Protein AF-A0A662W4Q6-F1 (afdb_monomer)

Nearest PDB structures (foldseek):
  2ziw-assembly1_A  TM=3.954E-01  e=4.787E-01  Danio rerio
  9f9l-assembly2_C  TM=3.825E-01  e=5.420E-01  Homo sapiens
  4o2r-assembly2_B  TM=3.130E-01  e=2.894E+00  Mus musculus

Foldseek 3Di:
DDPPCPALAPQDDAPDDQPDPLLVLLSLLLSSVVWRKYAFDKDWDDDPPNPDTPDIDTQGMWTDHPAAIEREDEEAEPCVQWPPPDVDIDNPSVVVNVVVVVVVLCPDPVRVVNPPNHHYAYEYEYADYDPPVVVVVVQVVQVPVCPVPVYRYYYHYSVVSLVSSLVSLVVVVVVVHDHDDPSSVVSVVCVVVVPDDDDD

Sequence (200 aa):
MKLEIKDCCQVPVEDGEPSDPMEAITALWFQLRGYITATNKWFWIWEKENKKQRGHMDIDLIALNEKETVIVNVTQNLNDKIDRPTKNFDTKKLETHFMKVKYYLSKVDQYKWLIENRKVRYLLVYGVGRDPEELRELREHLLRSLRKEKIKIELVKFKKVLEETIKIIKENHTKNRRITNRMMKLLVEIINKGVKIPTG

pLDDT: mean 77.19, std 16.91, range [24.41, 95.94]

Solvent-accessible surface area (backbone atoms only — not comparable to full-atom values): 11637 Å² total; per-residue (Å²): 134,84,84,74,74,86,57,90,47,71,60,64,74,57,65,49,75,57,90,44,73,67,49,46,50,50,45,47,42,40,32,78,70,67,24,45,41,37,21,58,45,72,45,81,41,59,46,78,92,78,73,44,82,76,50,73,49,72,39,51,30,39,38,34,53,99,61,38,24,35,45,34,45,69,37,64,44,41,58,84,49,38,43,62,95,56,101,53,77,44,50,61,66,45,53,50,50,54,51,50,52,54,50,50,34,68,70,39,78,95,38,27,73,65,54,55,100,39,50,74,42,36,37,41,36,21,53,47,70,70,58,73,65,61,48,50,55,47,53,52,44,46,68,57,70,26,68,83,74,76,54,64,70,43,84,42,52,36,66,57,49,51,54,53,37,52,50,56,49,53,67,44,52,80,67,76,57,74,82,67,55,67,68,60,51,52,54,50,50,43,59,73,69,65,62,78,75,84,85,124

Secondary structure (DSSP, 8-state):
-----S-TT-PPPPSS--SSHHHHHHHHHHHTTT-EEEEEEEEEEEETTTTEEEEEEEEEEEEE-SSEEEEEEEEEEGGGTSB-SSSS-B-HHHHHHHHHHHHHHHHSHHHHTTTTTSEEEEEEEEEE---HHHHHHHHHHHHHHTTTTT--EEEEEHHHHHHHHHHHHHHHHTTT-----HHHHHHHHHHHTT------

Radius of gyration: 18.22 Å; Cα contacts (8 Å, |Δi|>4): 279; chains: 1; bounding box: 50×41×51 Å

Mean predicted aligned error: 9.53 Å

Structure (mmCIF, N/CA/C/O backbone):
data_AF-A0A662W4Q6-F1
#
_entry.id   AF-A0A662W4Q6-F1
#
loop_
_atom_site.group_PDB
_atom_site.id
_atom_site.type_symbol
_atom_site.label_atom_id
_atom_site.label_alt_id
_atom_site.label_comp_id
_atom_site.label_asym_id
_atom_site.label_entity_id
_atom_site.label_seq_id
_atom_site.pdbx_PDB_ins_code
_atom_site.Cartn_x
_atom_site.Cartn_y
_atom_site.Cartn_z
_atom_site.occupancy
_atom_site.B_iso_or_equiv
_atom_site.auth_seq_id
_atom_site.auth_comp_id
_atom_site.auth_asym_id
_atom_site.auth_atom_id
_atom_site.pdbx_PDB_model_num
ATOM 1 N N . MET A 1 1 ? -29.853 -2.634 -1.413 1.00 29.16 1 MET A N 1
ATOM 2 C CA . MET A 1 1 ? -29.699 -3.365 -0.139 1.00 29.16 1 MET A CA 1
ATOM 3 C C . MET A 1 1 ? -28.501 -2.765 0.588 1.00 29.16 1 MET A C 1
ATOM 5 O O . MET A 1 1 ? -27.412 -2.810 0.039 1.00 29.16 1 MET A O 1
ATOM 9 N N . LYS A 1 2 ? -28.699 -2.073 1.718 1.00 24.41 2 LYS A N 1
ATOM 10 C CA . LYS A 1 2 ? -27.598 -1.524 2.530 1.00 24.41 2 LYS A CA 1
ATOM 11 C C . LYS A 1 2 ? -27.111 -2.640 3.454 1.00 24.41 2 LYS A C 1
ATOM 13 O O . LYS A 1 2 ? -27.887 -3.093 4.288 1.00 24.41 2 LYS A O 1
ATOM 18 N N . LEU A 1 3 ? -25.867 -3.086 3.299 1.00 26.86 3 LEU A N 1
ATOM 19 C CA . LEU A 1 3 ? -25.211 -3.928 4.297 1.00 26.86 3 LEU A CA 1
ATOM 20 C C . LEU A 1 3 ? -24.941 -3.065 5.535 1.00 26.86 3 LEU A C 1
ATOM 22 O O . LEU A 1 3 ? -23.987 -2.291 5.582 1.00 26.86 3 LEU A O 1
ATOM 26 N N . GLU A 1 4 ? -25.824 -3.152 6.527 1.00 28.80 4 GLU A N 1
ATOM 27 C CA . GLU A 1 4 ? -25.504 -2.700 7.877 1.00 28.80 4 GLU A CA 1
ATOM 28 C C . GLU A 1 4 ? -24.448 -3.646 8.450 1.00 28.80 4 GLU A C 1
ATOM 30 O O . GLU A 1 4 ? -24.746 -4.777 8.834 1.00 28.80 4 GLU A O 1
ATOM 35 N N . ILE A 1 5 ? -23.199 -3.181 8.505 1.00 36.72 5 ILE A N 1
ATOM 36 C CA . ILE A 1 5 ? -22.124 -3.840 9.249 1.00 36.72 5 ILE A CA 1
ATOM 37 C C . ILE A 1 5 ? -22.480 -3.725 10.741 1.00 36.72 5 ILE A C 1
ATOM 39 O O . ILE A 1 5 ? -22.108 -2.760 11.415 1.00 36.72 5 ILE A O 1
ATOM 43 N N . LYS A 1 6 ? -23.272 -4.681 11.244 1.00 34.59 6 LYS A N 1
ATOM 44 C CA . LYS A 1 6 ? -23.682 -4.750 12.657 1.00 34.59 6 LYS A CA 1
ATOM 45 C C . LYS A 1 6 ? -22.500 -5.040 13.583 1.00 34.59 6 LYS A C 1
ATOM 47 O O . LYS A 1 6 ? -22.475 -4.516 14.692 1.00 34.59 6 LYS A O 1
ATOM 52 N N . ASP A 1 7 ? -21.467 -5.706 13.069 1.00 37.34 7 ASP A N 1
ATOM 53 C CA . ASP A 1 7 ? -20.228 -5.995 13.781 1.00 37.34 7 ASP A CA 1
ATOM 54 C C . ASP A 1 7 ? -19.015 -5.546 12.963 1.00 37.34 7 ASP A C 1
ATOM 56 O O . ASP A 1 7 ? -18.530 -6.255 12.089 1.00 37.34 7 ASP A O 1
ATOM 60 N N . CYS A 1 8 ? -18.429 -4.399 13.306 1.00 38.12 8 CYS A N 1
ATOM 61 C CA . CYS A 1 8 ? -17.093 -4.005 12.829 1.00 38.12 8 CYS A CA 1
ATOM 62 C C . CYS A 1 8 ? -15.961 -4.918 13.366 1.00 38.12 8 CYS A C 1
ATOM 64 O O . CYS A 1 8 ? -14.788 -4.559 13.312 1.00 38.12 8 CYS A O 1
ATOM 66 N N . CYS A 1 9 ? -16.319 -6.064 13.952 1.00 40.94 9 CYS A N 1
ATOM 67 C CA . CYS A 1 9 ? -15.473 -6.930 14.766 1.00 40.94 9 CYS A CA 1
ATOM 68 C C . CYS A 1 9 ? -15.378 -8.366 14.225 1.00 40.94 9 CYS A C 1
ATOM 70 O O . CYS A 1 9 ? -14.682 -9.189 14.814 1.00 40.94 9 CYS A O 1
ATOM 72 N N . GLN A 1 10 ? -16.008 -8.667 13.090 1.00 38.06 10 GLN A N 1
ATOM 73 C CA . GLN A 1 10 ? -15.569 -9.761 12.225 1.00 38.06 10 GLN A CA 1
ATOM 74 C C . GLN A 1 10 ? -14.686 -9.155 11.141 1.00 38.06 10 GLN A C 1
ATOM 76 O O . GLN A 1 10 ? -15.073 -9.017 9.986 1.00 38.06 10 GLN A O 1
ATOM 81 N N . VAL A 1 11 ? -13.503 -8.707 11.561 1.00 41.88 11 VAL A N 1
ATOM 82 C CA . VAL A 1 11 ? -12.433 -8.409 10.616 1.00 41.88 11 VAL A CA 1
ATOM 83 C C . VAL A 1 11 ? -12.178 -9.705 9.835 1.00 41.88 11 VAL A C 1
ATOM 85 O O . VAL A 1 11 ? -11.892 -10.719 10.478 1.00 41.88 11 VAL A O 1
ATOM 88 N N . PRO A 1 12 ? -12.354 -9.722 8.503 1.00 45.50 12 PRO A N 1
ATOM 89 C CA . PRO A 1 12 ? -12.124 -10.923 7.714 1.00 45.50 12 PRO A CA 1
ATOM 90 C C . PRO A 1 12 ? -10.686 -11.402 7.926 1.00 45.50 12 PRO A C 1
ATOM 92 O O . PRO A 1 12 ? -9.759 -10.596 7.996 1.00 45.50 12 PRO A O 1
ATOM 95 N N . VAL A 1 13 ? -10.535 -12.715 8.095 1.00 47.28 13 VAL A N 1
ATOM 96 C CA . VAL A 1 13 ? -9.252 -13.374 8.360 1.00 47.28 13 VAL A CA 1
ATOM 97 C C . VAL A 1 13 ? -8.295 -13.087 7.202 1.00 47.28 13 VAL A C 1
ATOM 99 O O . VAL A 1 13 ? -8.684 -13.204 6.041 1.00 47.28 13 VAL A O 1
ATOM 102 N N . GLU A 1 14 ? -7.062 -12.695 7.522 1.00 50.56 14 GLU A N 1
ATOM 103 C CA . GLU A 1 14 ? -5.991 -12.567 6.534 1.00 50.56 14 GLU A CA 1
ATOM 104 C C . GLU A 1 14 ? -5.631 -13.954 5.999 1.00 50.56 14 GLU A C 1
ATOM 106 O O . GLU A 1 14 ? -5.378 -14.886 6.761 1.00 50.56 14 GLU A O 1
ATOM 111 N N . ASP A 1 15 ? -5.613 -14.099 4.678 1.00 45.81 15 ASP A N 1
ATOM 112 C CA . ASP A 1 15 ? -5.118 -15.307 4.023 1.00 45.81 15 ASP A CA 1
ATOM 113 C C . ASP A 1 15 ? -3.578 -15.244 3.927 1.00 45.81 15 ASP A C 1
ATOM 115 O O . ASP A 1 15 ? -3.021 -15.011 2.852 1.00 45.81 15 ASP A O 1
ATOM 119 N N . GLY A 1 16 ? -2.910 -15.371 5.081 1.00 49.72 16 GLY A N 1
ATOM 120 C CA . GLY A 1 16 ? -1.452 -15.300 5.265 1.00 49.72 16 GLY A CA 1
ATOM 121 C C . GLY A 1 16 ? -1.056 -14.592 6.570 1.00 49.72 16 GLY A C 1
ATOM 122 O O . GLY A 1 16 ? -1.784 -13.724 7.043 1.00 49.72 16 GLY A O 1
ATOM 123 N N . GLU A 1 17 ? 0.085 -14.952 7.169 1.00 55.59 17 GLU A N 1
ATOM 124 C CA . GLU A 1 17 ? 0.675 -14.141 8.246 1.00 55.59 17 GLU A CA 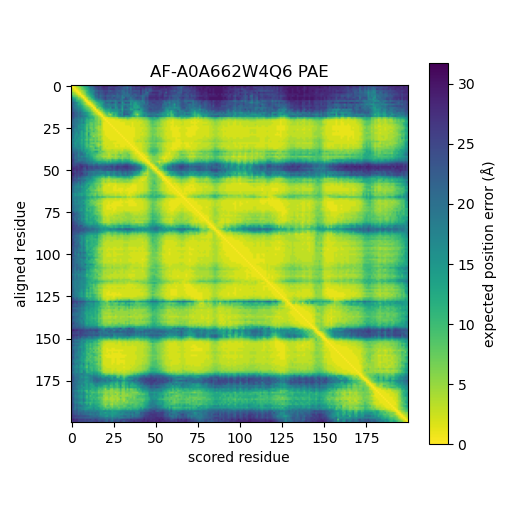1
ATOM 125 C C . GLU A 1 17 ? 1.475 -12.982 7.620 1.00 55.59 17 GLU A C 1
ATOM 127 O O . GLU A 1 17 ? 2.348 -13.234 6.776 1.00 55.59 17 GLU A O 1
ATOM 132 N N . PRO A 1 18 ? 1.195 -11.718 7.992 1.00 58.31 18 PRO A N 1
ATOM 133 C CA . PRO A 1 18 ? 1.972 -10.582 7.523 1.00 58.31 18 PRO A CA 1
ATOM 134 C C . PRO A 1 18 ? 3.395 -10.702 8.065 1.00 58.31 18 PRO A C 1
ATOM 136 O O . PRO A 1 18 ? 3.604 -10.955 9.253 1.00 58.31 18 PRO A O 1
ATOM 139 N N . SER A 1 19 ? 4.377 -10.528 7.186 1.00 63.12 19 SER A N 1
ATOM 140 C CA . SER A 1 19 ? 5.794 -10.645 7.539 1.00 63.12 19 SER A CA 1
ATOM 141 C C . SER A 1 19 ? 6.314 -9.394 8.260 1.00 63.12 19 SER A C 1
ATOM 143 O O . SER A 1 19 ? 7.294 -9.476 9.001 1.00 63.12 19 SER A O 1
ATOM 145 N N . ASP A 1 20 ? 5.631 -8.253 8.092 1.00 80.31 20 ASP A N 1
ATOM 146 C CA . ASP A 1 20 ? 6.021 -6.946 8.622 1.00 80.31 20 ASP A CA 1
ATOM 147 C C . ASP A 1 20 ? 4.865 -6.247 9.391 1.00 80.31 20 ASP A C 1
ATOM 149 O O . ASP A 1 20 ? 3.708 -6.247 8.949 1.00 80.31 20 ASP A O 1
ATOM 153 N N . PRO A 1 21 ? 5.134 -5.603 10.548 1.00 83.94 21 PRO A N 1
ATOM 154 C CA . PRO A 1 21 ? 4.114 -4.886 11.320 1.00 83.94 21 PRO A CA 1
ATOM 155 C C . PRO A 1 21 ? 3.409 -3.748 10.565 1.00 83.94 21 PRO A C 1
ATOM 157 O O . PRO A 1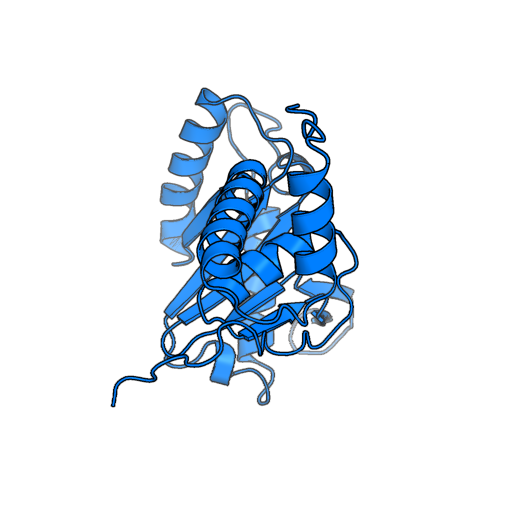 21 ? 2.240 -3.463 10.845 1.00 83.94 21 PRO A O 1
ATOM 160 N N . MET A 1 22 ? 4.080 -3.076 9.623 1.00 89.44 22 MET A N 1
ATOM 161 C CA . MET A 1 22 ? 3.463 -2.039 8.797 1.00 89.44 22 MET A CA 1
ATOM 162 C C . MET A 1 22 ? 2.462 -2.636 7.814 1.00 89.44 22 MET A C 1
A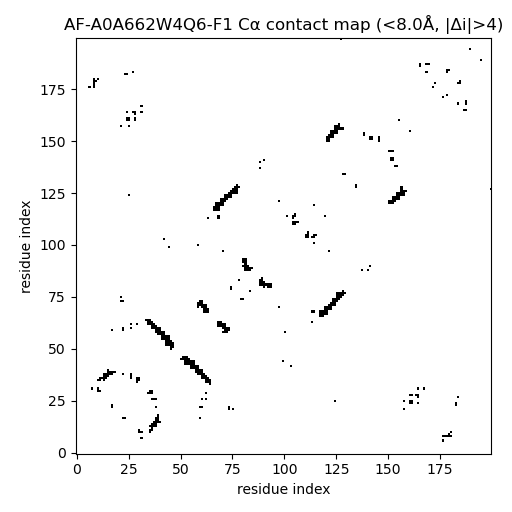TOM 164 O O . MET A 1 22 ? 1.415 -2.024 7.593 1.00 89.44 22 MET A O 1
ATOM 168 N N . GLU A 1 23 ? 2.731 -3.820 7.260 1.00 90.56 23 GLU A N 1
ATOM 169 C CA . GLU A 1 23 ? 1.768 -4.549 6.427 1.00 90.56 23 GLU A CA 1
ATOM 170 C C . GLU A 1 23 ? 0.524 -4.909 7.233 1.00 90.56 23 GLU A C 1
ATOM 172 O O . GLU A 1 23 ? -0.582 -4.564 6.820 1.00 90.56 23 GLU A O 1
ATOM 177 N N . ALA A 1 24 ? 0.700 -5.484 8.426 1.00 88.06 24 ALA A N 1
ATOM 178 C CA . ALA A 1 24 ? -0.401 -5.857 9.315 1.00 88.06 24 ALA A CA 1
ATOM 179 C C . ALA A 1 24 ? -1.275 -4.650 9.707 1.00 88.06 24 ALA A C 1
ATOM 181 O O . ALA A 1 24 ? -2.505 -4.699 9.667 1.00 88.06 24 ALA A O 1
ATOM 182 N N . ILE A 1 25 ? -0.651 -3.520 10.059 1.00 91.06 25 ILE A N 1
ATOM 183 C CA . ILE A 1 25 ? -1.379 -2.288 10.399 1.00 91.06 25 ILE A CA 1
ATOM 184 C C . ILE A 1 25 ? -2.065 -1.698 9.160 1.00 91.06 25 ILE A C 1
ATOM 186 O O . ILE A 1 25 ? -3.175 -1.174 9.264 1.00 91.06 25 ILE A O 1
ATOM 190 N N . THR A 1 26 ? -1.449 -1.801 7.982 1.00 93.69 26 THR A N 1
ATOM 191 C CA . THR A 1 26 ? -2.060 -1.359 6.720 1.00 93.69 26 THR A CA 1
ATOM 192 C C . THR A 1 26 ? -3.245 -2.245 6.331 1.00 93.69 26 THR A C 1
ATOM 194 O O . THR A 1 26 ? -4.282 -1.724 5.922 1.00 93.69 26 THR A O 1
ATOM 197 N N . ALA A 1 27 ? -3.147 -3.562 6.515 1.00 91.75 27 ALA A N 1
ATOM 198 C CA . ALA A 1 27 ? -4.254 -4.493 6.329 1.00 91.75 27 ALA A CA 1
ATOM 199 C C . ALA A 1 27 ? -5.412 -4.143 7.272 1.00 91.75 27 ALA A C 1
ATOM 201 O O . ALA A 1 27 ? -6.539 -3.937 6.817 1.00 91.75 27 ALA A O 1
ATOM 202 N N . LEU A 1 28 ? -5.117 -3.920 8.556 1.00 89.44 28 LEU A N 1
ATOM 203 C CA . LEU A 1 28 ? -6.102 -3.482 9.541 1.00 89.44 28 LEU A CA 1
ATOM 204 C C . LEU A 1 28 ? -6.765 -2.149 9.168 1.00 89.44 28 LEU A C 1
ATOM 206 O O . LEU A 1 28 ? -7.983 -1.999 9.290 1.00 89.44 28 LEU A O 1
ATOM 210 N N . TRP A 1 29 ? -5.996 -1.184 8.664 1.00 92.75 29 TRP A N 1
ATOM 211 C CA . TRP A 1 29 ? -6.515 0.095 8.173 1.00 92.75 29 TRP A CA 1
ATOM 212 C C . TRP A 1 29 ? -7.559 -0.097 7.060 1.00 92.75 29 TRP A C 1
ATOM 214 O O . TRP A 1 29 ? -8.589 0.587 7.058 1.00 92.75 29 TRP A O 1
ATOM 224 N N . PHE A 1 30 ? -7.349 -1.050 6.150 1.00 93.50 30 PHE A N 1
ATOM 225 C CA . PHE A 1 30 ? -8.328 -1.417 5.123 1.00 93.50 30 PHE A CA 1
ATOM 226 C C . PHE A 1 30 ? -9.520 -2.194 5.690 1.00 93.50 30 PHE A C 1
ATOM 228 O O . PHE A 1 30 ? -10.667 -1.859 5.388 1.00 93.50 30 PHE A O 1
ATOM 235 N N . GLN A 1 31 ? -9.281 -3.184 6.548 1.00 88.38 31 GLN A N 1
ATOM 236 C CA . GLN A 1 31 ? -10.329 -4.001 7.166 1.00 88.38 31 GLN A CA 1
ATOM 237 C C . GLN A 1 31 ? -11.334 -3.149 7.949 1.00 88.38 31 GLN A C 1
ATOM 239 O O . GLN A 1 31 ? -12.545 -3.294 7.787 1.00 88.38 31 GLN A O 1
ATOM 244 N N . LEU A 1 32 ? -10.847 -2.172 8.720 1.00 86.38 32 LEU A N 1
ATOM 245 C CA . LEU A 1 32 ? -11.685 -1.213 9.448 1.00 86.38 32 LEU A CA 1
ATOM 246 C C . LEU A 1 32 ? -12.548 -0.327 8.529 1.00 86.38 32 LEU A C 1
ATOM 248 O O . LEU A 1 32 ? -13.507 0.286 8.995 1.00 86.38 32 LEU A O 1
ATOM 252 N N . ARG A 1 33 ? -12.228 -0.259 7.231 1.00 88.44 33 ARG A N 1
ATOM 253 C CA . ARG A 1 33 ? -12.992 0.445 6.185 1.00 88.44 33 ARG A CA 1
ATOM 254 C C . ARG A 1 33 ? -13.894 -0.490 5.372 1.00 88.44 33 ARG A C 1
ATOM 256 O O . ARG A 1 33 ? -14.422 -0.069 4.345 1.00 88.44 33 ARG A O 1
ATOM 263 N N . 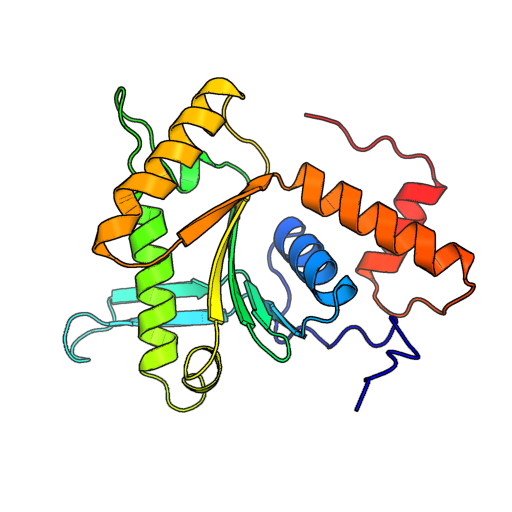GLY A 1 34 ? -14.078 -1.735 5.813 1.00 87.50 34 GLY A N 1
ATOM 264 C CA . GLY A 1 34 ? -14.954 -2.710 5.162 1.00 87.50 34 GLY A CA 1
ATOM 265 C C . GLY A 1 34 ? -14.324 -3.423 3.966 1.00 87.50 34 GLY A C 1
ATOM 266 O O . GLY A 1 34 ? -15.048 -3.881 3.085 1.00 87.50 34 GLY A O 1
ATOM 267 N N . TYR A 1 35 ? -12.994 -3.496 3.906 1.00 91.62 35 TYR A N 1
ATOM 268 C CA . TYR A 1 35 ? -12.294 -4.306 2.912 1.00 91.62 35 TYR A CA 1
ATOM 269 C C . TYR A 1 35 ? -11.998 -5.704 3.461 1.00 91.62 35 TYR A C 1
ATOM 271 O O . TYR A 1 35 ? -11.732 -5.879 4.648 1.00 91.62 35 TYR A O 1
ATOM 279 N N . ILE A 1 36 ? -11.975 -6.687 2.568 1.00 89.75 36 ILE A N 1
ATOM 280 C CA . ILE A 1 36 ? -11.329 -7.979 2.793 1.00 89.75 36 ILE A CA 1
ATOM 281 C C . ILE A 1 36 ? -9.875 -7.843 2.342 1.00 89.75 36 ILE A C 1
ATOM 283 O O . ILE A 1 36 ? -9.609 -7.232 1.304 1.00 89.75 36 ILE A O 1
ATOM 287 N N . THR A 1 37 ? -8.936 -8.379 3.117 1.00 89.25 37 THR A N 1
ATOM 288 C CA . THR A 1 37 ? -7.502 -8.257 2.839 1.00 89.25 37 THR A CA 1
ATOM 289 C C . THR A 1 37 ? -6.821 -9.614 2.734 1.00 89.25 37 THR A C 1
ATOM 291 O O . THR A 1 37 ? -7.148 -10.540 3.470 1.00 89.25 37 THR A O 1
ATOM 294 N N . ALA A 1 38 ? -5.840 -9.711 1.843 1.00 86.62 38 ALA A N 1
ATOM 295 C CA . ALA A 1 38 ? -4.915 -10.833 1.744 1.00 86.62 38 ALA A CA 1
ATOM 296 C C . ALA A 1 38 ? -3.484 -10.288 1.719 1.00 86.62 38 ALA A C 1
ATOM 298 O O . ALA A 1 38 ? -3.202 -9.374 0.944 1.00 86.62 38 ALA A O 1
ATOM 299 N N . THR A 1 39 ? -2.610 -10.823 2.563 1.00 84.75 39 THR A N 1
ATOM 300 C CA . THR A 1 39 ? -1.225 -10.367 2.754 1.00 84.75 39 THR A CA 1
ATOM 301 C C . THR A 1 39 ? -0.231 -11.426 2.285 1.00 84.75 39 THR A C 1
ATOM 303 O O . THR A 1 39 ? -0.590 -12.596 2.131 1.00 84.75 39 THR A O 1
ATOM 306 N N . ASN A 1 40 ? 1.016 -11.010 2.042 1.00 78.06 40 ASN A N 1
ATOM 307 C CA . ASN A 1 40 ? 2.165 -11.895 1.824 1.00 78.06 40 ASN A CA 1
ATOM 308 C C . ASN A 1 40 ? 1.929 -12.985 0.751 1.00 78.06 40 ASN A C 1
ATOM 310 O O . ASN A 1 40 ? 2.222 -14.172 0.932 1.00 78.06 40 ASN A O 1
ATOM 314 N N . LYS A 1 41 ? 1.329 -12.595 -0.382 1.00 80.25 41 LYS A N 1
ATOM 315 C CA . LYS A 1 41 ? 1.047 -13.515 -1.492 1.00 80.25 41 LYS A CA 1
ATOM 316 C C . LYS A 1 41 ? 2.212 -13.536 -2.468 1.00 80.25 41 LYS A C 1
ATOM 318 O O . LYS A 1 41 ? 2.396 -12.597 -3.235 1.00 80.25 41 LYS A O 1
ATOM 323 N N . TRP A 1 42 ? 2.952 -14.632 -2.488 1.00 79.75 42 TRP A N 1
ATOM 324 C CA . TRP A 1 42 ? 4.046 -14.837 -3.430 1.00 79.75 42 TRP A CA 1
ATOM 325 C C . TRP A 1 42 ? 3.546 -15.390 -4.774 1.00 79.75 42 TRP A C 1
ATOM 327 O O . TRP A 1 42 ? 2.551 -16.117 -4.848 1.00 79.75 42 TRP A O 1
ATOM 337 N N . PHE A 1 43 ? 4.230 -15.044 -5.864 1.00 78.81 43 PHE A N 1
ATOM 338 C CA . PHE A 1 43 ? 3.960 -15.563 -7.203 1.00 78.81 43 PHE A CA 1
ATOM 339 C C . PHE A 1 43 ? 5.231 -15.704 -8.043 1.00 78.81 43 PHE A C 1
ATOM 341 O O . PHE A 1 43 ? 6.206 -14.966 -7.894 1.00 78.81 43 PHE A O 1
ATOM 348 N N . TRP A 1 44 ? 5.213 -16.661 -8.970 1.00 76.31 44 TRP A N 1
ATOM 349 C CA . TRP A 1 44 ? 6.333 -16.923 -9.870 1.00 76.31 44 TRP A CA 1
ATOM 350 C C . TRP A 1 44 ? 6.417 -15.896 -11.002 1.00 76.31 44 TRP A C 1
ATOM 352 O O . TRP A 1 44 ? 5.425 -15.594 -11.670 1.00 76.31 44 TRP A O 1
ATOM 362 N N . ILE A 1 45 ? 7.633 -15.427 -11.283 1.00 71.69 45 ILE A N 1
ATOM 363 C CA . ILE A 1 45 ? 7.946 -14.627 -12.466 1.00 71.69 45 ILE A CA 1
ATOM 364 C C . ILE A 1 45 ? 8.559 -15.536 -13.525 1.00 71.69 45 ILE A C 1
ATOM 366 O O . ILE A 1 45 ? 9.621 -16.137 -13.330 1.00 71.69 45 ILE A O 1
ATOM 370 N N . TRP A 1 46 ? 7.918 -15.561 -14.684 1.00 64.00 46 TRP A N 1
ATOM 371 C CA . TRP A 1 46 ? 8.354 -16.337 -15.835 1.00 64.00 46 TRP A CA 1
ATOM 372 C C . TRP A 1 46 ? 8.988 -15.417 -16.880 1.00 64.00 46 TRP A C 1
ATOM 374 O O . TRP A 1 46 ? 8.455 -14.345 -17.178 1.00 64.00 46 TRP A O 1
ATOM 384 N N . GLU A 1 47 ? 10.124 -15.817 -17.454 1.00 55.03 47 GLU A N 1
ATOM 385 C CA . GLU A 1 47 ? 10.563 -15.240 -18.728 1.00 55.03 47 GLU A CA 1
ATOM 386 C C . GLU A 1 47 ? 9.625 -15.717 -19.837 1.00 55.03 47 GLU A C 1
ATOM 388 O O . GLU A 1 47 ? 9.193 -16.869 -19.801 1.00 55.03 47 GLU A O 1
ATOM 393 N N . LYS A 1 48 ? 9.307 -14.802 -20.770 1.00 52.78 48 LYS A N 1
ATOM 394 C CA . LYS A 1 48 ? 8.532 -14.988 -22.014 1.00 52.78 48 LYS A CA 1
ATOM 395 C C . LYS A 1 48 ? 7.889 -16.374 -22.185 1.00 52.78 48 LYS A C 1
ATOM 397 O O . LYS A 1 48 ? 8.586 -17.366 -22.381 1.00 52.78 48 LYS A O 1
ATOM 402 N N . GLU A 1 49 ? 6.556 -16.398 -22.235 1.00 53.34 49 GLU A N 1
ATOM 403 C CA . GLU A 1 49 ? 5.777 -17.571 -22.667 1.00 53.34 49 GLU A CA 1
ATOM 404 C C . GLU A 1 49 ? 6.144 -18.872 -21.927 1.00 53.34 49 GLU A C 1
ATOM 406 O O . GLU A 1 49 ? 6.302 -19.924 -22.537 1.00 53.34 49 GLU A O 1
ATOM 411 N N . ASN A 1 50 ? 6.265 -18.804 -20.596 1.00 56.56 50 ASN A N 1
ATOM 412 C CA . ASN A 1 50 ? 6.362 -19.969 -19.705 1.00 56.56 50 ASN A CA 1
ATOM 413 C C . ASN A 1 50 ? 7.590 -20.879 -19.912 1.00 56.56 50 ASN A C 1
ATOM 415 O O . ASN A 1 50 ? 7.562 -22.038 -19.505 1.00 56.56 50 ASN A O 1
ATOM 419 N N . LYS A 1 51 ? 8.684 -20.387 -20.508 1.00 55.69 51 LYS A N 1
ATOM 420 C CA . LYS A 1 51 ? 9.845 -21.243 -20.827 1.00 55.69 51 LYS A CA 1
ATOM 421 C C . LYS A 1 51 ? 10.852 -21.401 -19.685 1.00 55.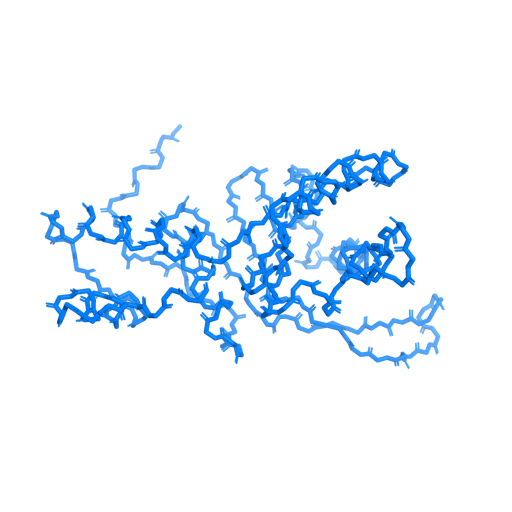69 51 LYS A C 1
ATOM 423 O O . LYS A 1 51 ? 11.550 -22.411 -19.645 1.00 55.69 51 LYS A O 1
ATOM 428 N N . LYS A 1 52 ? 10.954 -20.437 -18.756 1.00 57.03 52 LYS A N 1
ATOM 429 C CA . LYS A 1 52 ? 11.897 -20.514 -17.621 1.00 57.03 52 LYS A CA 1
ATOM 430 C C . LYS A 1 52 ? 11.447 -19.681 -16.414 1.00 57.03 52 LYS A C 1
ATOM 432 O O . LYS A 1 52 ? 11.109 -18.505 -16.566 1.00 57.03 52 LYS A O 1
ATOM 437 N N . GLN A 1 53 ? 11.470 -20.280 -15.218 1.00 61.97 53 GLN A N 1
ATOM 438 C CA . GLN A 1 53 ? 11.283 -19.564 -13.948 1.00 61.97 53 GLN A CA 1
ATOM 439 C C . GLN A 1 53 ? 12.516 -18.702 -13.670 1.00 61.97 53 GLN A C 1
ATOM 441 O O . GLN A 1 53 ? 13.636 -19.214 -13.646 1.00 61.97 53 GLN A O 1
ATOM 446 N N . ARG A 1 54 ? 12.320 -17.395 -13.476 1.00 65.25 54 ARG A N 1
ATOM 447 C CA . ARG A 1 54 ? 13.418 -16.463 -13.168 1.00 65.25 54 ARG A CA 1
ATOM 448 C C . ARG A 1 54 ? 13.535 -16.170 -11.672 1.00 65.25 54 ARG A C 1
ATOM 450 O O . ARG A 1 54 ? 14.600 -15.774 -11.215 1.00 65.25 54 ARG A O 1
ATOM 457 N N . GLY A 1 55 ? 12.441 -16.340 -10.933 1.00 74.00 55 GLY A N 1
ATOM 458 C CA . GLY A 1 55 ? 12.351 -16.075 -9.501 1.00 74.00 55 GLY A CA 1
ATOM 459 C C . GLY A 1 55 ? 10.901 -15.936 -9.044 1.00 74.00 55 GLY A C 1
ATOM 460 O O . GLY A 1 55 ? 9.973 -16.195 -9.813 1.00 74.00 55 GLY A O 1
ATOM 461 N N . HIS A 1 56 ? 10.718 -15.504 -7.803 1.00 76.88 56 HIS A N 1
ATOM 462 C CA . HIS A 1 56 ? 9.422 -15.172 -7.218 1.00 76.88 56 HIS A CA 1
ATOM 463 C C . HIS A 1 56 ? 9.355 -13.675 -6.892 1.00 76.88 56 HIS A C 1
ATOM 465 O O . HIS A 1 56 ? 10.370 -12.975 -6.870 1.00 76.88 56 HIS A O 1
ATOM 471 N N . MET A 1 57 ? 8.140 -13.179 -6.713 1.00 81.19 57 MET A N 1
ATOM 472 C CA . MET A 1 57 ? 7.833 -11.835 -6.246 1.00 81.19 57 MET A CA 1
ATOM 473 C C . MET A 1 57 ? 6.659 -11.910 -5.283 1.00 81.19 57 MET A C 1
ATOM 475 O O . MET A 1 57 ? 5.782 -12.752 -5.462 1.00 81.19 57 MET A O 1
ATOM 479 N N . ASP A 1 58 ? 6.614 -10.975 -4.345 1.00 83.00 58 ASP A N 1
ATOM 480 C CA . ASP A 1 58 ? 5.562 -10.929 -3.338 1.00 83.00 58 ASP A CA 1
ATOM 481 C C . ASP A 1 58 ? 4.583 -9.791 -3.616 1.00 83.00 58 ASP A C 1
ATOM 483 O O . ASP A 1 58 ? 4.927 -8.762 -4.206 1.00 83.00 58 ASP A O 1
ATOM 487 N N . ILE A 1 59 ? 3.335 -10.013 -3.224 1.00 88.00 59 ILE A N 1
ATOM 488 C CA . ILE A 1 59 ? 2.292 -9.008 -3.106 1.00 88.00 59 ILE A CA 1
ATOM 489 C C . ILE A 1 59 ? 2.096 -8.785 -1.612 1.00 88.00 59 ILE A C 1
ATOM 491 O O . ILE A 1 59 ? 1.513 -9.632 -0.933 1.00 88.00 59 ILE A O 1
ATOM 495 N N . ASP A 1 60 ? 2.573 -7.641 -1.130 1.00 91.94 60 ASP A N 1
ATOM 496 C CA . ASP A 1 60 ? 2.535 -7.287 0.290 1.00 91.94 60 ASP A CA 1
ATOM 497 C C . ASP A 1 60 ? 1.088 -7.316 0.807 1.00 91.94 60 ASP A C 1
ATOM 499 O O . ASP A 1 60 ? 0.782 -7.961 1.809 1.00 91.94 60 ASP A O 1
ATOM 503 N N . LEU A 1 61 ? 0.163 -6.671 0.079 1.00 93.31 61 LEU A N 1
ATOM 504 C CA . LEU A 1 61 ? -1.251 -6.635 0.440 1.00 93.31 61 LEU A CA 1
ATOM 505 C C . LEU A 1 61 ? -2.172 -6.417 -0.776 1.00 93.31 61 LEU A C 1
ATOM 507 O O . LEU A 1 61 ? -1.967 -5.529 -1.605 1.00 93.31 61 LEU A O 1
ATOM 511 N N . ILE A 1 62 ? -3.261 -7.181 -0.834 1.00 93.81 62 ILE A N 1
ATOM 512 C CA . ILE A 1 62 ? -4.432 -6.919 -1.678 1.00 93.81 62 ILE A CA 1
ATOM 513 C C . ILE A 1 62 ? -5.607 -6.592 -0.762 1.00 93.81 62 ILE A C 1
ATOM 515 O O . ILE A 1 62 ? -5.947 -7.389 0.107 1.00 93.81 62 ILE A O 1
ATOM 519 N N . ALA A 1 63 ? -6.255 -5.450 -0.982 1.00 94.50 63 ALA A N 1
ATOM 520 C CA . ALA A 1 63 ? -7.494 -5.079 -0.304 1.00 94.50 63 ALA A CA 1
ATOM 521 C C . ALA A 1 63 ? -8.644 -4.991 -1.314 1.00 94.50 63 ALA A C 1
ATOM 523 O O . ALA A 1 63 ? -8.531 -4.310 -2.334 1.00 94.50 63 ALA A O 1
ATOM 524 N N . LEU A 1 64 ? -9.771 -5.644 -1.037 1.00 93.62 64 LEU A N 1
ATOM 525 C CA . LEU A 1 64 ? -10.931 -5.689 -1.931 1.00 93.62 64 LEU A CA 1
ATOM 526 C C . LEU A 1 64 ? -12.235 -5.354 -1.195 1.00 93.62 64 LEU A C 1
ATOM 528 O O . LEU A 1 64 ? -12.437 -5.754 -0.053 1.00 93.62 64 LEU A O 1
ATOM 532 N N . ASN A 1 65 ? -13.134 -4.628 -1.857 1.00 92.19 65 ASN A N 1
ATOM 533 C CA . ASN A 1 65 ? -14.508 -4.400 -1.387 1.00 92.19 65 ASN A CA 1
ATOM 534 C C . ASN A 1 65 ? -15.519 -4.728 -2.502 1.00 92.19 65 ASN A C 1
ATOM 536 O O . ASN A 1 65 ? -15.202 -5.475 -3.419 1.00 92.19 65 ASN A O 1
ATOM 540 N N . GLU A 1 66 ? -16.744 -4.208 -2.475 1.00 88.19 66 GLU A N 1
ATOM 541 C CA . GLU A 1 66 ? -17.726 -4.504 -3.534 1.00 88.19 66 GLU A CA 1
ATOM 542 C C . GLU A 1 66 ? -17.352 -3.943 -4.920 1.00 88.19 66 GLU A C 1
ATOM 544 O O . GLU A 1 66 ? -17.779 -4.489 -5.934 1.00 88.19 66 GLU A O 1
ATOM 549 N N . LYS A 1 67 ? -16.573 -2.854 -4.992 1.00 87.94 67 LYS A N 1
ATOM 550 C CA . LYS A 1 67 ? -16.394 -2.049 -6.220 1.00 87.94 67 LYS A CA 1
ATOM 551 C C . LYS A 1 67 ? -14.953 -1.944 -6.705 1.00 87.94 67 LYS A C 1
ATOM 553 O O . LYS A 1 67 ? -14.717 -1.710 -7.893 1.00 87.94 67 LYS A O 1
ATOM 558 N N . GLU A 1 68 ? -13.990 -2.047 -5.798 1.00 94.12 68 GLU A N 1
ATOM 559 C CA . GLU A 1 68 ? -12.586 -1.816 -6.112 1.00 94.12 68 GLU A CA 1
ATOM 560 C C . GLU A 1 68 ? -11.659 -2.871 -5.515 1.00 94.12 68 GLU A C 1
ATOM 562 O O . GLU A 1 68 ? -11.979 -3.563 -4.544 1.00 94.12 68 GLU A O 1
ATOM 567 N N . THR A 1 69 ? -10.500 -2.982 -6.149 1.00 95.00 69 THR A N 1
ATOM 568 C CA . THR A 1 69 ? -9.355 -3.751 -5.679 1.00 95.00 69 THR A CA 1
ATOM 569 C C . THR A 1 69 ? -8.175 -2.805 -5.584 1.00 95.00 69 THR A C 1
ATOM 571 O O . THR A 1 69 ? -7.852 -2.091 -6.537 1.00 95.00 69 THR A O 1
ATOM 574 N N . VAL A 1 70 ? -7.533 -2.788 -4.426 1.00 95.56 70 VAL A N 1
ATOM 575 C CA . VAL A 1 70 ? -6.342 -1.997 -4.154 1.00 95.56 70 VAL A CA 1
ATOM 576 C C . VAL A 1 70 ? -5.172 -2.957 -4.020 1.00 95.56 70 VAL A C 1
ATOM 578 O O . VAL A 1 70 ? -5.159 -3.810 -3.137 1.00 95.56 70 VAL A O 1
ATOM 581 N N . ILE A 1 71 ? -4.202 -2.818 -4.917 1.00 95.12 71 ILE A N 1
ATOM 582 C CA . ILE A 1 71 ? -2.926 -3.523 -4.847 1.00 95.12 71 ILE A CA 1
ATOM 583 C C . ILE A 1 71 ? -1.971 -2.607 -4.090 1.00 95.12 71 ILE A C 1
ATOM 585 O O . ILE A 1 71 ? -1.721 -1.473 -4.512 1.00 95.12 71 ILE A O 1
ATOM 589 N N . VAL A 1 72 ? -1.479 -3.080 -2.953 1.00 95.94 72 VAL A N 1
ATOM 590 C CA . VAL A 1 72 ? -0.700 -2.289 -2.008 1.00 95.94 72 VAL A CA 1
ATOM 591 C C . VAL A 1 72 ? 0.715 -2.845 -1.947 1.00 95.94 72 VAL A C 1
ATOM 593 O O . VAL A 1 72 ? 0.910 -4.043 -1.767 1.00 95.94 72 VAL A O 1
ATOM 596 N N . ASN A 1 73 ? 1.693 -1.957 -2.089 1.00 94.62 73 ASN A N 1
ATOM 597 C CA . ASN A 1 73 ? 3.075 -2.227 -1.725 1.00 94.62 73 ASN A CA 1
ATOM 598 C C . ASN A 1 73 ? 3.401 -1.412 -0.464 1.00 94.62 73 ASN A C 1
ATOM 600 O O . ASN A 1 73 ? 2.995 -0.251 -0.350 1.00 94.62 73 ASN A O 1
ATOM 604 N N . VAL A 1 74 ? 4.097 -2.016 0.488 1.00 93.88 74 VAL A N 1
ATOM 605 C CA . VAL A 1 74 ? 4.506 -1.413 1.753 1.00 93.88 74 VAL A CA 1
ATOM 606 C C . VAL A 1 74 ? 6.031 -1.369 1.781 1.00 93.88 74 VAL A C 1
ATOM 608 O O . VAL A 1 74 ? 6.716 -2.297 1.361 1.00 93.88 74 VAL A O 1
ATOM 611 N N . THR A 1 75 ? 6.592 -0.245 2.216 1.00 92.56 75 THR A N 1
ATOM 612 C CA . THR A 1 75 ? 8.043 -0.086 2.339 1.00 92.56 75 THR A CA 1
ATOM 613 C C . THR A 1 75 ? 8.394 0.713 3.582 1.00 92.56 75 THR A C 1
ATOM 615 O O . THR A 1 75 ? 7.764 1.729 3.882 1.00 92.56 75 THR A O 1
ATOM 618 N N . GLN A 1 76 ? 9.422 0.292 4.314 1.00 90.19 76 GLN A N 1
ATOM 619 C CA . GLN A 1 76 ? 9.909 1.063 5.458 1.00 90.19 76 GLN A CA 1
ATOM 620 C C . GLN A 1 76 ? 10.571 2.361 4.991 1.00 90.19 76 GLN A C 1
ATOM 622 O O . GLN A 1 76 ? 10.309 3.414 5.569 1.00 90.19 76 GLN A O 1
ATOM 627 N N . ASN A 1 77 ? 11.345 2.313 3.903 1.00 88.94 77 ASN A N 1
ATOM 628 C CA . ASN A 1 77 ? 11.987 3.474 3.299 1.00 88.94 77 ASN A CA 1
ATOM 629 C C . ASN A 1 77 ? 11.507 3.662 1.853 1.00 88.94 77 ASN A C 1
ATOM 631 O O . ASN A 1 77 ? 11.530 2.740 1.036 1.00 88.94 77 ASN A O 1
ATOM 635 N N . LEU A 1 78 ? 11.051 4.872 1.522 1.00 88.31 78 LEU A N 1
ATOM 636 C CA . LEU A 1 78 ? 10.585 5.204 0.175 1.00 88.31 78 LEU A CA 1
ATOM 637 C C . LEU A 1 78 ? 11.687 5.039 -0.887 1.00 88.31 78 LEU A C 1
ATOM 639 O O . LEU A 1 78 ? 11.386 4.682 -2.028 1.00 88.31 78 LEU A O 1
ATOM 643 N N . ASN A 1 79 ? 12.949 5.262 -0.511 1.00 85.44 79 ASN A N 1
ATOM 644 C CA . ASN A 1 79 ? 14.084 5.175 -1.429 1.00 85.44 79 ASN A CA 1
ATOM 645 C C . ASN A 1 79 ? 14.333 3.746 -1.933 1.00 85.44 79 ASN A C 1
ATOM 647 O O . ASN A 1 79 ? 14.787 3.583 -3.055 1.00 85.44 79 ASN A O 1
ATOM 651 N N . ASP A 1 80 ? 13.919 2.712 -1.194 1.00 85.56 80 ASP A N 1
ATOM 652 C CA . ASP A 1 80 ? 14.091 1.312 -1.618 1.00 85.56 80 ASP A CA 1
ATOM 653 C C . ASP A 1 80 ? 13.266 0.961 -2.869 1.00 85.56 80 ASP A C 1
ATOM 655 O O . ASP A 1 80 ? 13.532 -0.025 -3.575 1.00 85.56 80 ASP A O 1
ATOM 659 N N . LYS A 1 81 ? 12.216 1.747 -3.127 1.00 85.88 81 LYS A N 1
ATOM 660 C CA . LYS A 1 81 ? 11.279 1.559 -4.240 1.00 85.88 81 LYS A CA 1
ATOM 661 C C . LYS A 1 81 ? 11.441 2.620 -5.323 1.00 85.88 81 LYS A C 1
ATOM 663 O O . LYS A 1 81 ? 11.104 2.339 -6.474 1.00 85.88 81 LYS A O 1
ATOM 668 N N . ILE A 1 82 ? 11.901 3.817 -4.955 1.00 85.62 82 ILE A N 1
ATOM 669 C CA . ILE A 1 82 ? 12.011 4.976 -5.842 1.00 85.62 82 ILE A CA 1
ATOM 670 C C . ILE A 1 82 ? 13.365 5.644 -5.621 1.00 85.62 82 ILE A C 1
ATOM 672 O O . ILE A 1 82 ? 13.551 6.422 -4.677 1.00 85.62 82 ILE A O 1
ATOM 676 N N . ASP A 1 83 ? 14.283 5.380 -6.543 1.00 81.56 83 ASP A N 1
ATOM 677 C CA . ASP A 1 83 ? 15.607 5.984 -6.537 1.00 81.56 83 ASP A CA 1
ATOM 678 C C . ASP A 1 83 ? 15.548 7.424 -7.068 1.00 81.56 83 ASP A C 1
ATOM 680 O O . ASP A 1 83 ? 14.699 7.798 -7.883 1.00 81.56 83 ASP A O 1
ATOM 684 N N . ARG A 1 84 ? 16.478 8.263 -6.606 1.00 79.94 84 ARG A N 1
ATOM 685 C CA . ARG A 1 84 ? 16.730 9.594 -7.184 1.00 79.94 84 ARG A CA 1
ATOM 686 C C . ARG A 1 84 ? 18.233 9.752 -7.423 1.00 79.94 84 ARG A C 1
ATOM 688 O O . ARG A 1 84 ? 18.894 10.471 -6.682 1.00 79.94 84 ARG A O 1
ATOM 695 N N . PRO A 1 85 ? 18.794 9.049 -8.424 1.00 70.44 85 PRO A N 1
ATOM 696 C CA . PRO A 1 85 ? 20.229 9.106 -8.702 1.00 70.44 85 PRO A CA 1
ATOM 697 C C . PRO A 1 85 ? 20.656 10.464 -9.290 1.00 70.44 85 PRO A C 1
ATOM 699 O O . PRO A 1 85 ? 21.836 10.793 -9.300 1.00 70.44 85 PRO A O 1
ATOM 702 N N . THR A 1 86 ? 19.705 11.260 -9.793 1.00 72.25 86 THR A N 1
ATOM 703 C CA . THR A 1 86 ? 19.914 12.609 -10.351 1.00 72.25 86 THR A CA 1
ATOM 704 C C . THR A 1 86 ? 18.738 13.521 -9.968 1.00 72.25 86 THR A C 1
ATOM 706 O O . THR A 1 86 ? 17.955 13.182 -9.090 1.00 72.25 86 THR A O 1
ATOM 709 N N . LYS A 1 87 ? 18.527 14.661 -10.645 1.00 74.12 87 LYS A N 1
ATOM 710 C CA . LYS A 1 87 ? 17.342 15.515 -10.416 1.00 74.12 87 LYS A CA 1
ATOM 711 C C . LYS A 1 87 ? 15.998 14.824 -10.720 1.00 74.12 87 LYS A C 1
ATOM 713 O O . LYS A 1 87 ? 14.971 15.306 -10.246 1.00 74.12 87 LYS A O 1
ATOM 718 N N . ASN A 1 88 ? 16.002 13.702 -11.444 1.00 79.44 88 ASN A N 1
ATOM 719 C CA . ASN A 1 88 ? 14.802 12.949 -11.817 1.00 79.44 88 ASN A CA 1
ATOM 720 C C . ASN A 1 88 ? 14.579 11.722 -10.918 1.00 79.44 88 ASN A C 1
ATOM 722 O O . ASN A 1 88 ? 15.532 11.034 -10.551 1.00 79.44 88 ASN A O 1
ATOM 726 N N . PHE A 1 89 ? 13.311 11.428 -10.621 1.00 83.62 89 PHE A N 1
ATOM 727 C CA . PHE A 1 89 ? 12.904 10.189 -9.956 1.00 83.62 89 PHE A CA 1
ATOM 728 C C . PHE A 1 89 ? 12.960 9.007 -10.930 1.00 83.62 89 PHE A C 1
ATOM 730 O O . PHE A 1 89 ? 12.514 9.130 -12.072 1.00 83.62 89 PHE A O 1
ATOM 737 N N . ASP A 1 90 ? 13.469 7.864 -10.468 1.00 85.69 90 ASP A N 1
ATOM 738 C CA . ASP A 1 90 ? 13.336 6.583 -11.160 1.00 85.69 90 ASP A CA 1
ATOM 739 C C . ASP A 1 90 ? 12.259 5.735 -10.474 1.00 85.69 90 ASP A C 1
ATOM 741 O O . ASP A 1 90 ? 12.452 5.172 -9.395 1.00 85.69 90 ASP A O 1
ATOM 745 N N . THR A 1 91 ? 11.091 5.665 -11.109 1.00 86.88 91 THR A N 1
ATOM 746 C CA . THR A 1 91 ? 9.921 4.916 -10.635 1.00 86.88 91 THR A CA 1
ATOM 747 C C . THR A 1 91 ? 9.783 3.549 -11.297 1.00 86.88 91 THR A C 1
ATOM 749 O O . THR A 1 91 ? 8.853 2.806 -10.971 1.00 86.88 91 THR A O 1
ATOM 752 N N . LYS A 1 92 ? 10.700 3.161 -12.198 1.00 83.94 92 LYS A N 1
ATOM 753 C CA . LYS A 1 92 ? 10.545 1.955 -13.029 1.00 83.94 92 LYS A CA 1
ATOM 754 C C . LYS A 1 92 ? 10.420 0.686 -12.207 1.00 83.94 92 LYS A C 1
ATOM 756 O O . LYS A 1 92 ? 9.652 -0.200 -12.578 1.00 83.94 92 LYS A O 1
ATOM 761 N N . LYS A 1 93 ? 11.158 0.579 -11.098 1.00 85.12 93 LYS A N 1
ATOM 762 C CA . LYS A 1 93 ? 11.104 -0.584 -10.200 1.00 85.12 93 LYS A CA 1
ATOM 763 C C . LYS A 1 93 ? 9.699 -0.765 -9.621 1.00 85.12 93 LYS A C 1
ATOM 765 O O . LYS A 1 93 ? 9.152 -1.866 -9.675 1.00 85.12 93 LYS A O 1
ATOM 770 N N . LEU A 1 94 ? 9.106 0.321 -9.129 1.00 88.69 94 LEU A N 1
ATOM 771 C CA . LEU A 1 94 ? 7.759 0.339 -8.564 1.00 88.69 94 LEU A CA 1
ATOM 772 C C . LEU A 1 94 ? 6.680 0.085 -9.627 1.00 88.69 94 LEU A C 1
ATOM 774 O O . LEU A 1 94 ? 5.787 -0.734 -9.421 1.00 88.69 94 LEU A O 1
ATOM 778 N N . GLU A 1 95 ? 6.781 0.746 -10.780 1.00 86.75 95 GLU A N 1
ATOM 779 C CA . GLU A 1 95 ? 5.851 0.564 -11.901 1.00 86.75 95 GLU A CA 1
ATOM 780 C C . GLU A 1 95 ? 5.883 -0.884 -12.413 1.00 86.75 95 GLU A C 1
ATOM 782 O O . GLU A 1 95 ? 4.843 -1.535 -12.528 1.00 86.75 95 GLU A O 1
ATOM 787 N N . THR A 1 96 ? 7.086 -1.434 -12.608 1.00 85.62 96 THR A N 1
ATOM 788 C CA . THR A 1 96 ? 7.294 -2.831 -13.012 1.00 85.62 96 THR A CA 1
ATOM 789 C C . THR A 1 96 ? 6.722 -3.800 -11.985 1.00 85.62 96 THR A C 1
ATOM 791 O O . THR A 1 96 ? 6.138 -4.813 -12.370 1.00 85.62 96 THR A O 1
ATOM 794 N N . HIS A 1 97 ? 6.877 -3.514 -10.688 1.00 88.50 97 HIS A N 1
ATOM 795 C CA . HIS A 1 97 ? 6.294 -4.335 -9.632 1.00 88.50 97 HIS A CA 1
ATOM 796 C C . HIS A 1 97 ? 4.769 -4.413 -9.790 1.00 88.50 97 HIS A C 1
ATOM 798 O O . HIS A 1 97 ? 4.235 -5.505 -9.982 1.00 88.50 97 HIS A O 1
ATOM 804 N N . PHE A 1 98 ? 4.073 -3.273 -9.824 1.00 90.38 98 PHE A N 1
ATOM 805 C CA . PHE A 1 98 ? 2.615 -3.256 -9.969 1.00 90.38 98 PHE A CA 1
ATOM 806 C C . PHE A 1 98 ? 2.129 -3.874 -11.284 1.00 90.38 98 PHE A C 1
ATOM 808 O O . PHE A 1 98 ? 1.125 -4.590 -11.290 1.00 90.38 98 PHE A O 1
ATOM 815 N N . MET A 1 99 ? 2.848 -3.661 -12.388 1.00 86.75 99 MET A N 1
ATOM 816 C CA . MET A 1 99 ? 2.509 -4.270 -13.675 1.00 86.75 99 MET A CA 1
ATOM 817 C C . MET A 1 99 ? 2.646 -5.787 -13.664 1.00 86.75 99 MET A C 1
ATOM 819 O O . MET A 1 99 ? 1.777 -6.477 -14.196 1.00 86.75 99 MET A O 1
ATOM 823 N N . LYS A 1 100 ? 3.688 -6.327 -13.026 1.00 86.31 100 LYS A N 1
ATOM 824 C CA . LYS A 1 100 ? 3.852 -7.777 -12.866 1.00 86.31 100 LYS A CA 1
ATOM 825 C C . LYS A 1 100 ? 2.749 -8.382 -12.004 1.00 86.31 100 LYS A C 1
ATOM 827 O O . LYS A 1 100 ? 2.212 -9.416 -12.387 1.00 86.31 100 LYS A O 1
ATOM 832 N N . VAL A 1 101 ? 2.369 -7.721 -10.907 1.00 88.94 101 VAL A N 1
ATOM 833 C CA . VAL A 1 101 ? 1.242 -8.159 -10.068 1.00 88.94 101 VAL A CA 1
ATOM 834 C C . VAL A 1 101 ? -0.051 -8.176 -10.881 1.00 88.94 101 VAL A C 1
ATOM 836 O O . VAL A 1 101 ? -0.729 -9.198 -10.953 1.00 88.94 101 VAL A O 1
ATOM 839 N N . LYS A 1 102 ? -0.368 -7.076 -11.569 1.00 88.12 102 LYS A N 1
ATOM 840 C CA . LYS A 1 102 ? -1.557 -6.990 -12.426 1.00 88.12 102 LYS A CA 1
ATOM 841 C C . LYS A 1 102 ? -1.555 -8.073 -13.507 1.00 88.12 102 LYS A C 1
ATOM 843 O O . LYS A 1 102 ? -2.582 -8.704 -13.747 1.00 88.12 102 LYS A O 1
ATOM 848 N N . TYR A 1 103 ? -0.411 -8.294 -14.152 1.00 86.00 103 TYR A N 1
ATOM 849 C CA . TYR A 1 103 ? -0.253 -9.331 -15.163 1.00 86.00 103 TYR A CA 1
ATOM 850 C C . TYR A 1 103 ? -0.525 -10.718 -14.578 1.00 86.00 103 TYR A C 1
ATOM 852 O O . TYR A 1 103 ? -1.337 -11.450 -15.1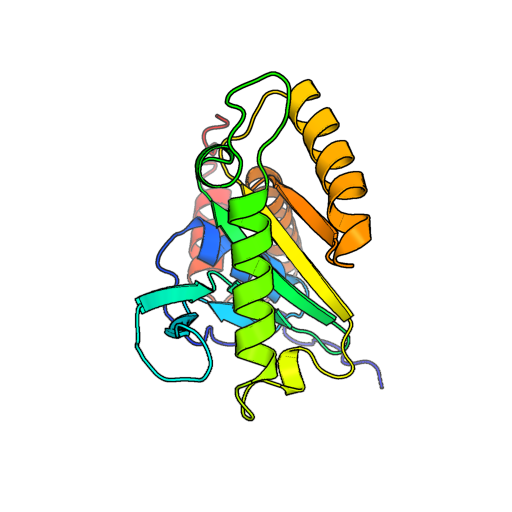35 1.00 86.00 103 TYR A O 1
ATOM 860 N N . TYR A 1 104 ? 0.077 -11.054 -13.437 1.00 86.12 104 TYR A N 1
ATOM 861 C CA . TYR A 1 104 ? -0.158 -12.321 -12.746 1.00 86.12 104 TYR A CA 1
ATOM 862 C C . TYR A 1 104 ? -1.647 -12.547 -12.453 1.00 86.12 104 TYR A C 1
ATOM 864 O O . TYR A 1 104 ? -2.212 -13.551 -12.889 1.00 86.12 104 TYR A O 1
ATOM 872 N N . LEU A 1 105 ? -2.308 -11.565 -11.828 1.00 87.31 105 LEU A N 1
ATOM 873 C CA . LEU A 1 105 ? -3.741 -11.627 -11.525 1.00 87.31 105 LEU A CA 1
ATOM 874 C C . LEU A 1 105 ? -4.598 -11.786 -12.795 1.00 87.31 105 LEU A C 1
ATOM 876 O O . LEU A 1 105 ? -5.624 -12.450 -12.757 1.00 87.31 105 LEU A O 1
ATOM 880 N N . SER A 1 106 ? -4.162 -11.238 -13.936 1.00 86.00 106 SER A N 1
ATOM 881 C CA . SER A 1 106 ? -4.862 -11.381 -15.226 1.00 86.00 106 SER A CA 1
ATOM 882 C C . SER A 1 106 ? -4.663 -12.729 -15.921 1.00 86.00 106 SER A C 1
ATOM 884 O O . SER A 1 106 ? -5.398 -13.056 -16.853 1.00 86.00 106 SER A O 1
ATOM 886 N N . LYS A 1 107 ? -3.635 -13.492 -15.537 1.00 84.12 107 LYS A N 1
ATOM 887 C CA . LYS A 1 107 ? -3.280 -14.759 -16.191 1.00 84.12 107 LYS A CA 1
ATOM 888 C C . LYS A 1 107 ? -3.740 -15.982 -15.417 1.00 84.12 107 LYS A C 1
ATOM 890 O O . LYS A 1 107 ? -3.978 -17.008 -16.043 1.00 84.12 107 LYS A O 1
ATOM 895 N N . VAL A 1 108 ? -3.887 -15.873 -14.102 1.00 81.31 108 VAL A N 1
ATOM 896 C CA . VAL A 1 108 ? -4.353 -16.969 -13.252 1.00 81.31 108 VAL A CA 1
ATOM 897 C C . VAL A 1 108 ? -5.870 -16.910 -13.124 1.00 81.31 108 VAL A C 1
ATOM 899 O O . VAL A 1 108 ? -6.405 -15.967 -12.544 1.00 81.31 108 VAL A O 1
ATOM 902 N N . ASP A 1 109 ? -6.567 -17.921 -13.645 1.00 82.44 109 ASP A N 1
ATOM 903 C CA . ASP A 1 109 ? -8.035 -17.947 -13.702 1.00 82.44 109 ASP A CA 1
ATOM 904 C C . ASP A 1 109 ? -8.693 -17.764 -12.329 1.00 82.44 109 ASP A C 1
ATOM 906 O O . ASP A 1 109 ? -9.678 -17.035 -12.218 1.00 82.44 109 ASP A O 1
ATOM 910 N N . GLN A 1 110 ? -8.107 -18.324 -11.262 1.00 83.25 110 GLN A N 1
ATOM 911 C CA . GLN A 1 110 ? -8.629 -18.152 -9.900 1.00 83.25 110 GLN A CA 1
ATOM 912 C C . GLN A 1 110 ? -8.554 -16.705 -9.382 1.00 83.25 110 GLN A C 1
ATOM 914 O O . GLN A 1 110 ? -9.229 -16.378 -8.408 1.00 83.25 110 GLN A O 1
ATOM 919 N N . TYR A 1 111 ? -7.748 -15.836 -10.002 1.00 87.06 111 TYR A N 1
ATOM 920 C CA . TYR A 1 111 ? -7.495 -14.466 -9.546 1.00 87.06 111 TYR A CA 1
ATOM 921 C C . TYR A 1 111 ? -7.971 -13.383 -10.512 1.00 87.06 111 TYR A C 1
ATOM 923 O O . TYR A 1 111 ? -8.041 -12.221 -10.114 1.00 87.06 111 TYR A O 1
ATOM 931 N N . LYS A 1 112 ? -8.369 -13.734 -11.740 1.00 88.81 112 LYS A N 1
ATOM 932 C CA . LYS A 1 112 ? -8.878 -12.776 -12.737 1.00 88.81 112 LYS A CA 1
ATOM 933 C C . LYS A 1 112 ? -9.995 -11.891 -12.193 1.00 88.81 112 LYS A C 1
ATOM 935 O O . LYS A 1 112 ? -9.967 -10.673 -12.372 1.00 88.81 112 LYS A O 1
ATOM 940 N N . TRP A 1 113 ? -10.921 -12.480 -11.437 1.00 88.88 113 TRP A N 1
ATOM 941 C CA . TRP A 1 113 ? -12.045 -11.768 -10.823 1.00 88.88 113 TRP A CA 1
ATOM 942 C C . TRP A 1 113 ? -11.617 -10.655 -9.851 1.00 88.88 113 TRP A C 1
ATOM 944 O O . TRP A 1 113 ? -12.401 -9.745 -9.594 1.00 88.88 113 TRP A O 1
ATOM 954 N N . LEU A 1 114 ? -10.383 -10.682 -9.328 1.00 89.81 114 LEU A N 1
ATOM 955 C CA . LEU A 1 114 ? -9.850 -9.617 -8.475 1.00 89.81 114 LEU A CA 1
ATOM 956 C C . LEU A 1 114 ? -9.597 -8.325 -9.254 1.00 89.81 114 LEU A C 1
ATOM 958 O O . LEU A 1 114 ? -9.519 -7.266 -8.640 1.00 89.81 114 LEU A O 1
ATOM 962 N N . ILE A 1 115 ? -9.468 -8.370 -10.579 1.00 90.50 115 ILE A N 1
ATOM 963 C CA . ILE A 1 115 ? -9.151 -7.188 -11.394 1.00 90.50 115 ILE A CA 1
ATOM 964 C C . ILE A 1 115 ? -10.130 -6.955 -12.549 1.00 90.50 115 ILE A C 1
ATOM 966 O O . ILE A 1 115 ? -10.269 -5.819 -13.002 1.00 90.50 115 ILE A O 1
ATOM 970 N N . GLU A 1 116 ? -10.818 -7.990 -13.027 1.00 88.69 116 GLU A N 1
ATOM 971 C CA . GLU A 1 116 ? -11.802 -7.881 -14.104 1.00 88.69 116 GLU A CA 1
ATOM 972 C C . GLU A 1 116 ? -13.093 -7.221 -13.609 1.00 88.69 116 GLU A C 1
ATOM 974 O O . GLU A 1 116 ? -13.589 -7.532 -12.530 1.00 88.69 116 GLU A O 1
ATOM 979 N N . ASN A 1 117 ? -13.645 -6.293 -14.400 1.00 87.25 117 ASN A N 1
ATOM 980 C CA . ASN A 1 117 ? -14.871 -5.537 -14.091 1.00 87.25 117 ASN A CA 1
ATOM 981 C C . ASN A 1 117 ? -14.836 -4.743 -12.770 1.00 87.25 117 ASN A C 1
ATOM 983 O O . ASN A 1 117 ? -15.877 -4.368 -12.230 1.00 87.25 117 ASN A O 1
ATOM 987 N N . ARG A 1 118 ? -13.637 -4.455 -12.255 1.00 89.31 118 ARG A N 1
ATOM 988 C CA . ARG A 1 118 ? -13.421 -3.745 -10.990 1.00 89.31 118 ARG A CA 1
ATOM 989 C C . ARG A 1 118 ? -12.542 -2.527 -11.204 1.00 89.31 118 ARG A C 1
ATOM 991 O O . ARG A 1 118 ? -11.681 -2.491 -12.083 1.00 89.31 118 ARG A O 1
ATOM 998 N N . LYS A 1 119 ? -12.717 -1.514 -10.357 1.00 91.56 119 LYS A N 1
ATOM 999 C CA . LYS A 1 119 ? -11.769 -0.401 -10.302 1.00 91.56 119 LYS A CA 1
ATOM 1000 C C . LYS A 1 119 ? -10.483 -0.889 -9.632 1.00 91.56 119 LYS A C 1
ATOM 1002 O O . LYS A 1 119 ? -10.517 -1.268 -8.467 1.00 91.56 119 LYS A O 1
ATOM 1007 N N . VAL A 1 120 ? -9.357 -0.851 -10.341 1.00 91.88 120 VAL A N 1
ATOM 1008 C CA . VAL A 1 120 ? -8.050 -1.233 -9.779 1.00 91.88 120 VAL A CA 1
ATOM 1009 C C . VAL A 1 120 ? -7.257 0.015 -9.397 1.00 91.88 120 VAL A C 1
ATOM 1011 O O . VAL A 1 120 ? -7.058 0.905 -10.227 1.00 91.88 120 VAL A O 1
ATOM 1014 N N . ARG A 1 121 ? -6.800 0.083 -8.145 1.00 92.94 121 ARG A N 1
ATOM 1015 C CA . ARG A 1 121 ? -5.928 1.145 -7.621 1.00 92.94 121 ARG A CA 1
ATOM 1016 C C . ARG A 1 121 ? -4.609 0.570 -7.139 1.00 92.94 121 ARG A C 1
ATOM 1018 O O . ARG A 1 121 ? -4.548 -0.579 -6.711 1.00 92.94 121 ARG A O 1
ATOM 1025 N N . TYR A 1 122 ? -3.581 1.406 -7.178 1.00 93.12 122 TYR A N 1
ATOM 1026 C CA . TYR A 1 122 ? -2.233 1.051 -6.760 1.00 93.12 122 TYR A CA 1
ATOM 1027 C C . TYR A 1 122 ? -1.804 2.013 -5.667 1.00 93.12 122 TYR A C 1
ATOM 1029 O O . TYR A 1 122 ? -1.924 3.231 -5.821 1.00 93.12 122 TYR A O 1
ATOM 1037 N N . LEU A 1 123 ? -1.342 1.469 -4.553 1.00 95.31 123 LEU A N 1
ATOM 1038 C CA . LEU A 1 123 ? -1.004 2.234 -3.365 1.00 95.31 123 LEU A CA 1
ATOM 1039 C C . LEU A 1 123 ? 0.396 1.848 -2.902 1.00 95.31 123 LEU A C 1
ATOM 1041 O O . LEU A 1 123 ? 0.672 0.670 -2.706 1.00 95.31 123 LEU A O 1
ATOM 1045 N N . LEU A 1 124 ? 1.263 2.835 -2.698 1.00 94.88 124 LEU A N 1
ATOM 1046 C CA . LEU A 1 124 ? 2.520 2.658 -1.984 1.00 94.88 124 LEU A CA 1
ATOM 1047 C C . LEU A 1 124 ? 2.395 3.293 -0.598 1.00 94.88 124 LEU A C 1
ATOM 1049 O O . LEU A 1 124 ? 2.240 4.515 -0.469 1.00 94.88 124 LEU A O 1
ATOM 1053 N N . VAL A 1 125 ? 2.479 2.458 0.433 1.00 95.31 125 VAL A N 1
ATOM 1054 C CA . VAL A 1 125 ? 2.569 2.892 1.827 1.00 95.31 125 VAL A CA 1
ATOM 1055 C C . VAL A 1 125 ? 4.037 2.941 2.230 1.00 95.31 125 VAL A C 1
ATOM 1057 O O . VAL A 1 125 ? 4.748 1.955 2.070 1.00 95.31 125 VAL A O 1
ATOM 1060 N N . TYR A 1 126 ? 4.500 4.082 2.741 1.00 93.69 126 TYR A N 1
ATOM 1061 C CA . TYR A 1 126 ? 5.908 4.274 3.102 1.00 93.69 126 TYR A CA 1
ATOM 1062 C C . TYR A 1 126 ? 6.089 4.780 4.536 1.00 93.69 126 TYR A C 1
ATOM 1064 O O . TYR A 1 126 ? 5.333 5.642 4.990 1.00 93.69 126 TYR A O 1
ATOM 1072 N N . GLY A 1 127 ? 7.088 4.266 5.253 1.00 88.94 127 GLY A N 1
ATOM 1073 C CA . GLY A 1 127 ? 7.420 4.672 6.623 1.00 88.94 127 GLY A CA 1
ATOM 1074 C C . GLY A 1 127 ? 8.173 6.001 6.661 1.00 88.94 127 GLY A C 1
ATOM 1075 O O . GLY A 1 127 ? 7.587 7.074 6.853 1.00 88.94 127 GLY A O 1
ATOM 1076 N N . VAL A 1 128 ? 9.481 5.910 6.448 1.00 85.62 128 VAL A N 1
ATOM 1077 C CA . VAL A 1 128 ? 10.393 7.035 6.258 1.00 85.62 128 VAL A CA 1
ATOM 1078 C C . VAL A 1 128 ? 10.356 7.445 4.790 1.00 85.62 128 VAL A C 1
ATOM 1080 O O . VAL A 1 128 ? 10.398 6.619 3.876 1.00 85.62 128 VAL A O 1
ATOM 1083 N N . GLY A 1 129 ? 10.203 8.744 4.566 1.00 79.69 129 GLY A N 1
ATOM 1084 C CA . GLY A 1 129 ? 10.117 9.324 3.235 1.00 79.69 129 GLY A CA 1
ATOM 1085 C C . GLY A 1 129 ? 11.162 10.403 3.028 1.00 79.69 129 GLY A C 1
ATOM 1086 O O . GLY A 1 129 ? 12.064 10.591 3.838 1.00 79.69 129 GLY A O 1
ATOM 1087 N N . ARG A 1 130 ? 10.981 11.128 1.933 1.00 79.31 130 ARG A N 1
ATOM 1088 C CA . ARG A 1 130 ? 11.758 12.317 1.595 1.00 79.31 130 ARG A CA 1
ATOM 1089 C C . ARG A 1 130 ? 11.183 13.544 2.300 1.00 79.31 130 ARG A C 1
ATOM 1091 O O . ARG A 1 130 ? 10.107 13.468 2.908 1.00 79.31 130 ARG A O 1
ATOM 1098 N N . ASP A 1 131 ? 11.884 14.666 2.218 1.00 83.88 131 ASP A N 1
ATOM 1099 C CA . ASP A 1 131 ? 11.340 15.939 2.677 1.00 83.88 131 ASP A CA 1
ATOM 1100 C C . ASP A 1 131 ? 10.055 16.317 1.897 1.00 83.88 131 ASP A C 1
ATOM 1102 O O . ASP A 1 131 ? 9.750 15.744 0.841 1.00 83.88 131 ASP A O 1
ATOM 1106 N N . PRO A 1 132 ? 9.235 17.240 2.433 1.00 84.38 132 PRO A N 1
ATOM 1107 C CA . PRO A 1 132 ? 7.925 17.549 1.865 1.00 84.38 132 PRO A CA 1
ATOM 1108 C C . PRO A 1 132 ? 7.950 18.054 0.419 1.00 84.38 132 PRO A C 1
ATOM 1110 O O . PRO A 1 132 ? 7.001 17.782 -0.320 1.00 84.38 132 PRO A O 1
ATOM 1113 N N . GLU A 1 133 ? 9.001 18.772 0.020 1.00 85.50 133 GLU A N 1
ATOM 1114 C CA . GLU A 1 133 ? 9.112 19.337 -1.323 1.00 85.50 133 GLU A CA 1
ATOM 1115 C C . GLU A 1 133 ? 9.396 18.227 -2.336 1.00 85.50 133 GLU A C 1
ATOM 1117 O O . GLU A 1 133 ? 8.654 18.065 -3.305 1.00 85.50 133 GLU A O 1
ATOM 1122 N N . GLU A 1 134 ? 10.360 17.352 -2.047 1.00 84.69 134 GLU A N 1
ATOM 1123 C CA . GLU A 1 134 ? 10.615 16.175 -2.879 1.00 84.69 134 GLU A CA 1
ATOM 1124 C C . GLU A 1 134 ? 9.397 15.251 -2.989 1.00 84.69 134 GLU A C 1
ATOM 1126 O O . GLU A 1 134 ? 9.114 14.701 -4.054 1.00 84.69 134 GLU A O 1
ATOM 1131 N N . LEU A 1 135 ? 8.642 15.071 -1.901 1.00 86.19 135 LEU A N 1
ATOM 1132 C CA . LEU A 1 135 ? 7.408 14.285 -1.932 1.00 86.19 135 LEU A CA 1
ATOM 1133 C C . LEU A 1 135 ? 6.347 14.914 -2.839 1.00 86.19 135 LEU A C 1
ATOM 1135 O O . LEU A 1 135 ? 5.574 14.183 -3.468 1.00 86.19 135 LEU A O 1
ATOM 1139 N N . ARG A 1 136 ? 6.281 16.246 -2.906 1.00 86.62 136 ARG A N 1
ATOM 1140 C CA . ARG A 1 136 ? 5.385 16.966 -3.815 1.00 86.62 136 ARG A CA 1
ATOM 1141 C C . ARG A 1 136 ? 5.807 16.744 -5.263 1.00 86.62 136 ARG A C 1
ATOM 1143 O O . ARG A 1 136 ? 4.979 16.298 -6.060 1.00 86.62 136 ARG A O 1
ATOM 1150 N N . GLU A 1 137 ? 7.083 16.955 -5.575 1.00 88.31 137 GLU A N 1
ATOM 1151 C CA . GLU A 1 137 ? 7.640 16.708 -6.909 1.00 88.31 137 GLU A CA 1
ATOM 1152 C C . GLU A 1 137 ? 7.415 15.257 -7.353 1.00 88.31 137 GLU A C 1
ATOM 1154 O O . GLU A 1 137 ? 7.003 15.000 -8.485 1.00 88.31 137 GLU A O 1
ATOM 1159 N N . LEU A 1 138 ? 7.613 14.293 -6.451 1.00 87.75 138 LEU A N 1
ATOM 1160 C CA . LEU A 1 138 ? 7.402 12.878 -6.734 1.00 87.75 138 LEU A CA 1
ATOM 1161 C C . LEU A 1 138 ? 5.930 12.558 -7.015 1.00 87.75 138 LEU A C 1
ATOM 1163 O O . LEU A 1 138 ? 5.628 11.796 -7.934 1.00 87.75 138 LEU A O 1
ATOM 1167 N N . ARG A 1 139 ? 4.994 13.129 -6.247 1.00 88.12 139 ARG A N 1
ATOM 1168 C CA . ARG A 1 139 ? 3.555 12.961 -6.513 1.00 88.12 139 ARG A CA 1
ATOM 1169 C C . ARG A 1 139 ? 3.201 13.472 -7.902 1.00 88.12 139 ARG A C 1
ATOM 1171 O O . ARG A 1 139 ? 2.470 12.799 -8.624 1.00 88.12 139 ARG A O 1
ATOM 1178 N N . GLU A 1 140 ? 3.728 14.628 -8.292 1.00 86.25 140 GLU A N 1
ATOM 1179 C CA . GLU A 1 140 ? 3.535 15.151 -9.643 1.00 86.25 140 GLU A CA 1
ATOM 1180 C C . GLU A 1 140 ? 4.180 14.266 -10.706 1.00 86.25 140 GLU A C 1
ATOM 1182 O O . GLU A 1 140 ? 3.563 14.012 -11.741 1.00 86.25 140 GLU A O 1
ATOM 1187 N N . HIS A 1 141 ? 5.388 13.765 -10.448 1.00 84.81 141 HIS A N 1
ATOM 1188 C CA . HIS A 1 141 ? 6.076 12.843 -11.340 1.00 84.81 141 HIS A CA 1
ATOM 1189 C C . HIS A 1 141 ? 5.238 11.586 -11.577 1.00 84.81 141 HIS A C 1
ATOM 1191 O O . HIS A 1 141 ? 4.951 11.280 -12.729 1.00 84.81 141 HIS A O 1
ATOM 1197 N N . LEU A 1 142 ? 4.755 10.927 -10.519 1.00 83.81 142 LEU A N 1
ATOM 1198 C CA . LEU A 1 142 ? 3.885 9.753 -10.628 1.00 83.81 142 LEU A CA 1
ATOM 1199 C C . LEU A 1 142 ? 2.584 10.085 -11.365 1.00 83.81 142 LEU A C 1
ATOM 1201 O O . LEU A 1 142 ? 2.132 9.311 -12.198 1.00 83.81 142 LEU A O 1
ATOM 1205 N N . LEU A 1 143 ? 1.983 11.257 -11.146 1.00 78.88 143 LEU A N 1
ATOM 1206 C CA . LEU A 1 143 ? 0.799 11.670 -11.911 1.00 78.88 143 LEU A CA 1
ATOM 1207 C C . LEU A 1 143 ? 1.087 11.847 -13.416 1.00 78.88 143 LEU A C 1
ATOM 1209 O O . LEU A 1 143 ? 0.178 11.665 -14.233 1.00 78.88 143 LEU A O 1
ATOM 1213 N N . ARG A 1 144 ? 2.320 12.215 -13.794 1.00 73.75 144 ARG A N 1
ATOM 1214 C CA . ARG A 1 144 ? 2.743 12.461 -15.184 1.00 73.75 144 ARG A CA 1
ATOM 1215 C C . ARG A 1 144 ? 3.270 11.200 -15.884 1.00 73.75 144 ARG A C 1
ATOM 1217 O O . ARG A 1 144 ? 2.821 10.926 -16.999 1.00 73.75 144 ARG A O 1
ATOM 1224 N N . SER A 1 145 ? 4.187 10.445 -15.264 1.00 62.19 145 SER A N 1
ATOM 1225 C CA . SER A 1 145 ? 4.847 9.251 -15.837 1.00 62.19 145 SER A CA 1
ATOM 1226 C C . SER A 1 145 ? 3.832 8.16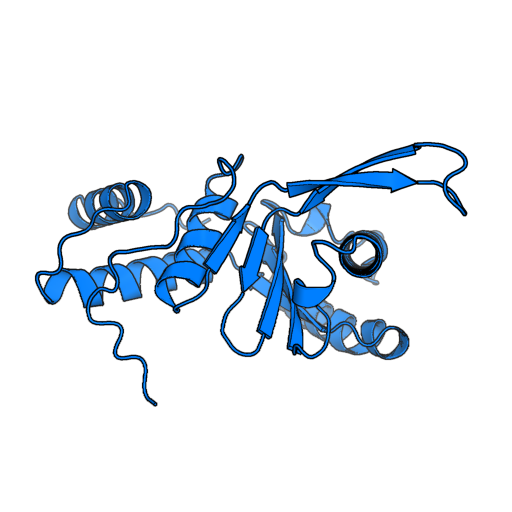9 -16.202 1.00 62.19 145 SER A C 1
ATOM 1228 O O . SER A 1 145 ? 3.895 7.542 -17.260 1.00 62.19 145 SER A O 1
ATOM 1230 N N . LEU A 1 146 ? 2.796 8.061 -15.382 1.00 60.38 146 LEU A N 1
ATOM 1231 C CA . LEU A 1 146 ? 1.786 7.026 -15.450 1.00 60.38 146 LEU A CA 1
ATOM 1232 C C . LEU A 1 146 ? 0.697 7.220 -16.522 1.00 60.38 146 LEU A C 1
ATOM 1234 O O . LEU A 1 146 ? -0.179 6.364 -16.692 1.00 60.38 146 LEU A O 1
ATOM 1238 N N . ARG A 1 147 ? 0.738 8.314 -17.295 1.00 54.72 147 ARG A N 1
ATOM 1239 C CA . ARG A 1 147 ? -0.224 8.549 -18.389 1.00 54.72 147 ARG A CA 1
ATOM 1240 C C . ARG A 1 147 ? -0.108 7.534 -19.528 1.00 54.72 147 ARG A C 1
ATOM 1242 O O . ARG A 1 147 ? -1.101 7.301 -20.211 1.00 54.72 147 ARG A O 1
ATOM 1249 N N . LYS A 1 148 ? 1.063 6.917 -19.725 1.00 54.16 148 LYS A N 1
ATOM 1250 C CA . LYS A 1 148 ? 1.276 5.925 -20.794 1.00 54.16 148 LYS A CA 1
ATOM 1251 C C . LYS A 1 148 ? 0.752 4.528 -20.439 1.00 54.16 148 LYS A C 1
ATOM 1253 O O . LYS A 1 148 ? 0.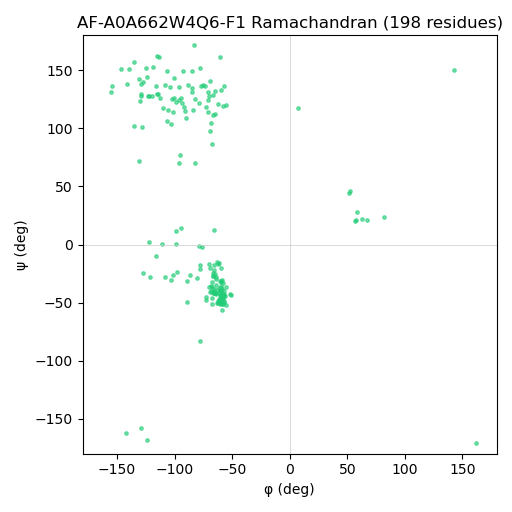300 3.826 -21.335 1.00 54.16 148 LYS A O 1
ATOM 1258 N N . GLU A 1 149 ? 0.723 4.159 -19.154 1.00 53.66 149 GLU A N 1
ATOM 1259 C CA . GLU A 1 149 ? 0.329 2.807 -18.708 1.00 53.66 149 GLU A CA 1
ATOM 1260 C C . GLU A 1 149 ? -1.017 2.735 -17.957 1.00 53.66 149 GLU A C 1
ATOM 1262 O O . GLU A 1 149 ? -1.462 1.654 -17.568 1.00 53.66 149 GLU A O 1
ATOM 1267 N N . LYS A 1 150 ? -1.719 3.867 -17.784 1.00 64.62 150 LYS A N 1
ATOM 1268 C CA . LYS A 1 150 ? -3.030 3.967 -17.100 1.00 64.62 150 LYS A CA 1
ATOM 1269 C C . LYS A 1 150 ? -3.046 3.446 -15.648 1.00 64.62 150 LYS A C 1
ATOM 1271 O O . LYS A 1 150 ? -4.112 3.131 -15.121 1.00 64.62 150 LYS A O 1
ATOM 1276 N N . ILE A 1 151 ? -1.902 3.349 -14.977 1.00 74.25 151 ILE A N 1
ATOM 1277 C CA . ILE A 1 151 ? -1.818 2.974 -13.555 1.00 74.25 151 ILE A CA 1
ATOM 1278 C C . ILE A 1 151 ? -1.736 4.255 -12.747 1.00 74.25 151 ILE A C 1
ATOM 1280 O O . ILE A 1 151 ? -0.825 5.007 -12.970 1.00 74.25 151 ILE A O 1
ATOM 1284 N N . LYS A 1 152 ? -2.604 4.536 -11.778 1.00 82.12 152 LYS A N 1
ATOM 1285 C CA . LYS A 1 152 ? -2.381 5.668 -10.859 1.00 82.12 152 LYS A CA 1
ATOM 1286 C C . LYS A 1 152 ? -1.844 5.135 -9.534 1.00 82.12 152 LYS A C 1
ATOM 1288 O O . LYS A 1 152 ? -2.573 4.418 -8.854 1.00 82.12 152 LYS A O 1
ATOM 1293 N N . ILE A 1 153 ? -0.599 5.479 -9.195 1.00 89.44 153 ILE A N 1
ATOM 1294 C CA . ILE A 1 153 ? 0.034 5.099 -7.927 1.00 89.44 153 ILE A CA 1
ATOM 1295 C C . ILE A 1 153 ? -0.184 6.219 -6.915 1.00 89.44 153 ILE A C 1
ATOM 1297 O O . ILE A 1 153 ? 0.205 7.368 -7.128 1.00 89.44 153 ILE A O 1
ATOM 1301 N N . GLU A 1 154 ? -0.820 5.880 -5.805 1.00 91.50 154 GLU A N 1
ATOM 1302 C CA . GLU A 1 154 ? -1.041 6.782 -4.685 1.00 91.50 154 GLU A CA 1
ATOM 1303 C C . GLU A 1 154 ? 0.045 6.583 -3.624 1.00 91.50 154 GLU A C 1
ATOM 1305 O O . GLU A 1 154 ? 0.386 5.456 -3.280 1.00 91.50 154 GLU A O 1
ATOM 1310 N N . LEU A 1 155 ? 0.584 7.683 -3.092 1.00 92.56 155 LEU A N 1
ATOM 1311 C CA . LEU A 1 155 ? 1.571 7.655 -2.009 1.00 92.56 155 LEU A CA 1
ATOM 1312 C C . LEU A 1 155 ? 0.912 7.993 -0.672 1.00 92.56 155 LEU A C 1
ATOM 1314 O O . LEU A 1 155 ? 0.330 9.080 -0.524 1.00 92.56 155 LEU A O 1
ATOM 1318 N N . VAL A 1 156 ? 1.062 7.117 0.321 1.00 93.69 156 VAL A N 1
ATOM 1319 C CA . VAL A 1 156 ? 0.533 7.317 1.677 1.00 93.69 156 VAL A CA 1
ATOM 1320 C C . VAL A 1 156 ? 1.622 7.073 2.720 1.00 93.69 156 VAL A C 1
ATOM 1322 O O . VAL A 1 156 ? 2.206 5.999 2.790 1.00 93.69 156 VAL A O 1
ATOM 1325 N N . LYS A 1 157 ? 1.881 8.076 3.567 1.00 93.12 157 LYS A N 1
ATOM 1326 C CA . LYS A 1 157 ? 2.807 7.923 4.694 1.00 93.12 157 LYS A CA 1
ATOM 1327 C C . LYS A 1 157 ? 2.171 7.017 5.746 1.00 93.12 157 LYS A C 1
ATOM 1329 O O . LYS A 1 157 ? 1.041 7.266 6.165 1.00 93.12 157 LYS A O 1
ATOM 1334 N N . PHE A 1 158 ? 2.904 6.023 6.226 1.00 93.25 158 PHE A N 1
ATOM 1335 C CA . PHE A 1 158 ? 2.438 5.055 7.215 1.00 93.25 158 PHE A CA 1
ATOM 1336 C C . PHE A 1 158 ? 1.979 5.713 8.518 1.00 93.25 158 PHE A C 1
ATOM 1338 O O . PHE A 1 158 ? 0.996 5.285 9.109 1.00 93.25 158 PHE A O 1
ATOM 1345 N N . LYS A 1 159 ? 2.601 6.831 8.917 1.00 88.88 159 LYS A N 1
ATOM 1346 C CA . LYS A 1 159 ? 2.131 7.639 10.055 1.00 88.88 159 LYS A CA 1
ATOM 1347 C C . LYS A 1 159 ? 0.637 7.976 9.948 1.00 88.88 159 LYS A C 1
ATOM 1349 O O . LYS A 1 159 ? -0.093 7.812 10.917 1.00 88.88 159 LYS A O 1
ATOM 1354 N N . LYS A 1 160 ? 0.171 8.357 8.754 1.00 91.25 160 LYS A N 1
ATOM 1355 C CA . LYS A 1 160 ? -1.245 8.647 8.498 1.00 91.25 160 LYS A CA 1
ATOM 1356 C C . LYS A 1 160 ? -2.113 7.390 8.617 1.00 91.25 160 LYS A C 1
ATOM 1358 O O . LYS A 1 160 ? -3.187 7.450 9.204 1.00 91.25 160 LYS A O 1
ATOM 1363 N N . VAL A 1 161 ? -1.643 6.257 8.088 1.00 93.75 161 VAL A N 1
ATOM 1364 C CA . VAL A 1 161 ? -2.314 4.947 8.214 1.00 93.75 161 VAL A CA 1
ATOM 1365 C C . VAL A 1 161 ? -2.508 4.598 9.689 1.00 93.75 161 VAL A C 1
ATOM 1367 O O . VAL A 1 161 ? -3.621 4.285 10.110 1.00 93.75 161 VAL A O 1
ATOM 1370 N N . LEU A 1 162 ? -1.449 4.718 10.488 1.00 89.88 162 LEU A N 1
ATOM 1371 C CA . LEU A 1 162 ? -1.460 4.432 11.918 1.00 89.88 162 LEU A CA 1
ATOM 1372 C C . LEU A 1 162 ? -2.403 5.367 12.686 1.00 89.88 162 LEU A C 1
ATOM 1374 O O . LEU A 1 162 ? -3.262 4.894 13.425 1.00 89.88 162 LEU A O 1
ATOM 1378 N N . GLU A 1 163 ? -2.292 6.681 12.481 1.00 88.81 163 GLU A N 1
ATOM 1379 C CA . GLU A 1 163 ? -3.140 7.683 13.139 1.00 88.81 163 GLU A CA 1
ATOM 1380 C C . GLU A 1 163 ? -4.627 7.479 12.821 1.00 88.81 163 GLU A C 1
ATOM 1382 O O . GLU A 1 163 ? -5.468 7.487 13.722 1.00 88.81 163 GLU A O 1
ATOM 1387 N N . GLU A 1 164 ? -4.965 7.236 11.553 1.00 91.50 164 GLU A N 1
ATOM 1388 C CA . GLU A 1 164 ? -6.343 6.969 11.149 1.00 91.50 164 GLU A CA 1
ATOM 1389 C C . GLU A 1 164 ? -6.861 5.631 11.690 1.00 91.50 164 GLU A C 1
ATOM 1391 O O . GLU A 1 164 ? -8.028 5.536 12.066 1.00 91.50 164 GLU A O 1
ATOM 1396 N N . THR A 1 165 ? -6.012 4.603 11.751 1.00 89.25 165 THR A N 1
ATOM 1397 C CA . THR A 1 165 ? -6.354 3.303 12.353 1.00 89.25 165 THR A CA 1
ATOM 1398 C C . THR A 1 165 ? -6.676 3.479 13.831 1.00 89.25 165 THR A C 1
ATOM 1400 O O . THR A 1 165 ? -7.752 3.091 14.279 1.00 89.25 165 THR A O 1
ATOM 1403 N N . ILE A 1 166 ? -5.799 4.157 14.575 1.00 85.75 166 ILE A N 1
ATOM 1404 C CA . ILE A 1 166 ? -5.992 4.484 15.992 1.00 85.75 166 ILE A CA 1
ATOM 1405 C C . ILE A 1 166 ? -7.292 5.265 16.203 1.00 85.75 166 ILE A C 1
ATOM 1407 O O . ILE A 1 166 ? -8.052 4.954 17.121 1.00 85.75 166 ILE A O 1
ATOM 1411 N N . LYS A 1 167 ? -7.570 6.260 15.353 1.00 84.75 167 LYS A N 1
ATOM 1412 C CA . LYS A 1 167 ? -8.799 7.055 15.424 1.00 84.75 167 LYS A CA 1
ATOM 1413 C C . LYS A 1 167 ? -10.046 6.177 15.289 1.00 84.75 167 LYS A C 1
ATOM 1415 O O . LYS A 1 167 ? -10.913 6.232 16.158 1.00 84.75 167 LYS A O 1
ATOM 1420 N N . ILE A 1 168 ? -10.107 5.325 14.263 1.00 84.69 168 ILE A N 1
ATOM 1421 C CA . ILE A 1 168 ? -11.259 4.437 14.033 1.00 84.69 168 ILE A CA 1
ATOM 1422 C C . ILE A 1 168 ? -11.423 3.436 15.182 1.00 84.69 168 ILE A C 1
ATOM 1424 O O . ILE A 1 168 ? -12.544 3.163 15.613 1.00 84.69 168 ILE A O 1
ATOM 1428 N N . ILE A 1 169 ? -10.321 2.901 15.711 1.00 81.94 169 ILE A N 1
ATOM 1429 C CA . ILE A 1 169 ? -10.354 1.988 16.858 1.00 81.94 169 ILE A CA 1
ATOM 1430 C C . ILE A 1 169 ? -10.940 2.693 18.086 1.00 81.94 169 ILE A C 1
ATOM 1432 O O . ILE A 1 169 ? -11.857 2.156 18.706 1.00 81.94 169 ILE A O 1
ATOM 1436 N N . LYS A 1 170 ? -10.469 3.903 18.415 1.00 77.69 170 LYS A N 1
ATOM 1437 C CA . LYS A 1 170 ? -10.982 4.692 19.549 1.00 77.69 170 LYS A CA 1
ATOM 1438 C C . LYS A 1 170 ? -12.480 4.969 19.421 1.00 77.69 170 LYS A C 1
ATOM 1440 O O . LYS A 1 170 ? -13.217 4.753 20.378 1.00 77.69 170 LYS A O 1
ATOM 1445 N N . GLU A 1 171 ? -12.934 5.389 18.241 1.00 78.69 171 GLU A N 1
ATOM 1446 C CA . GLU A 1 171 ? -14.348 5.685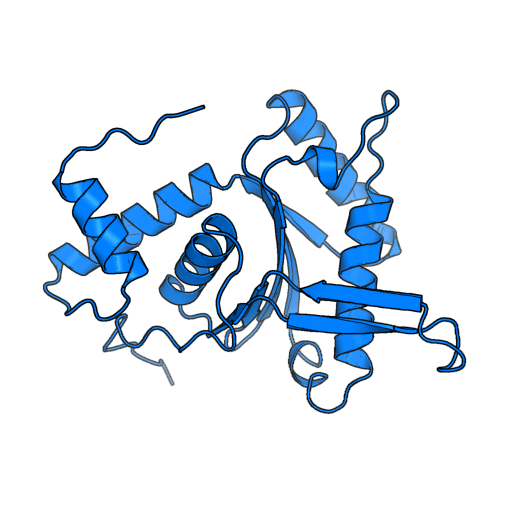 17.963 1.00 78.69 171 GLU A CA 1
ATOM 1447 C C . GLU A 1 171 ? -15.268 4.457 18.061 1.00 78.69 171 GLU A C 1
ATOM 1449 O O . GLU A 1 171 ? -16.459 4.597 18.341 1.00 78.69 171 GLU A O 1
ATOM 1454 N N . ASN A 1 172 ? -14.744 3.251 17.816 1.00 69.75 172 ASN A N 1
ATOM 1455 C CA . ASN A 1 172 ? -15.503 2.006 17.957 1.00 69.75 172 ASN A CA 1
ATOM 1456 C C . ASN A 1 172 ? -15.414 1.412 19.370 1.00 69.75 172 ASN A C 1
ATOM 1458 O O . ASN A 1 172 ? -16.380 0.807 19.834 1.00 69.75 172 ASN A O 1
ATOM 1462 N N . HIS A 1 173 ? -14.298 1.614 20.076 1.00 66.06 173 HIS A N 1
ATOM 1463 C CA . HIS A 1 173 ? -14.124 1.179 21.463 1.00 66.06 173 HIS A CA 1
ATOM 1464 C C . HIS A 1 173 ? -15.062 1.930 22.418 1.00 66.06 173 HIS A C 1
ATOM 1466 O O . HIS A 1 173 ? -15.648 1.324 23.311 1.00 66.06 173 HIS A O 1
ATOM 1472 N N . THR A 1 174 ? -15.286 3.231 22.207 1.00 57.44 174 THR A N 1
ATOM 1473 C CA . THR A 1 174 ? -16.262 4.016 22.990 1.00 57.44 174 THR A CA 1
ATOM 1474 C C . THR A 1 174 ? -17.708 3.540 22.813 1.00 57.44 174 THR A C 1
ATOM 1476 O O . THR A 1 174 ? -18.563 3.871 23.627 1.00 57.44 174 THR A O 1
ATOM 1479 N N . LYS A 1 175 ? -17.988 2.721 21.790 1.00 60.06 175 LYS A N 1
ATOM 1480 C CA . LYS A 1 175 ? -19.309 2.134 21.509 1.00 60.06 175 LYS A CA 1
ATOM 1481 C C . LYS A 1 175 ? -19.500 0.730 22.104 1.00 60.06 175 LYS A C 1
ATOM 1483 O O . LYS A 1 175 ? -20.438 0.041 21.715 1.00 60.06 175 LYS A O 1
ATOM 1488 N N . ASN A 1 176 ? -18.630 0.296 23.023 1.00 55.94 176 ASN A N 1
ATOM 1489 C CA . ASN A 1 176 ? -18.724 -0.978 23.758 1.00 55.94 176 ASN A CA 1
ATOM 1490 C C . ASN A 1 176 ? -18.749 -2.252 22.882 1.00 55.94 176 ASN A C 1
ATOM 1492 O O . ASN A 1 176 ? -19.291 -3.287 23.271 1.00 55.94 176 ASN A O 1
ATOM 1496 N N . ARG A 1 177 ? -18.147 -2.207 21.687 1.00 58.09 177 ARG A N 1
ATOM 1497 C CA . ARG A 1 177 ? -18.075 -3.362 20.776 1.00 58.09 177 ARG A CA 1
ATOM 1498 C C . ARG A 1 177 ? -16.892 -4.273 21.125 1.00 58.09 177 ARG A C 1
ATOM 1500 O O . ARG A 1 177 ? -15.779 -3.799 21.348 1.00 58.09 177 ARG A O 1
ATOM 1507 N N . ARG A 1 178 ? -17.115 -5.593 21.156 1.00 55.69 178 ARG A N 1
ATOM 1508 C CA . ARG A 1 178 ? -16.099 -6.592 21.540 1.00 55.69 178 ARG A CA 1
ATOM 1509 C C . ARG A 1 178 ? -15.010 -6.720 20.469 1.00 55.69 178 ARG A C 1
ATOM 1511 O O . ARG A 1 178 ? -15.264 -7.224 19.381 1.00 55.69 178 ARG A O 1
ATOM 1518 N N . ILE A 1 179 ? -13.775 -6.341 20.800 1.00 60.53 179 ILE A N 1
ATOM 1519 C CA . ILE A 1 179 ? -12.617 -6.481 19.903 1.00 60.53 179 ILE A CA 1
ATOM 1520 C C . ILE A 1 179 ? -12.108 -7.930 19.922 1.00 60.53 179 ILE A C 1
ATOM 1522 O O . ILE A 1 179 ? -11.714 -8.455 20.966 1.00 60.53 179 ILE A O 1
ATOM 1526 N N . THR A 1 180 ? -12.076 -8.575 18.759 1.00 62.34 180 THR A N 1
ATOM 1527 C CA . THR A 1 180 ? -11.588 -9.955 18.575 1.00 62.34 180 THR A CA 1
ATOM 1528 C C . THR A 1 180 ? -10.187 -10.004 17.952 1.00 62.34 180 THR A C 1
ATOM 1530 O O . THR A 1 180 ? -9.405 -10.886 18.301 1.00 62.34 180 THR A O 1
ATOM 1533 N N . ASN A 1 181 ? -9.830 -9.026 17.110 1.00 68.56 181 ASN A N 1
ATOM 1534 C CA . ASN A 1 181 ? -8.534 -8.937 16.430 1.00 68.56 181 ASN A CA 1
ATOM 1535 C C . ASN A 1 181 ? -7.388 -8.605 17.415 1.00 68.56 181 ASN A C 1
ATOM 1537 O O . ASN A 1 181 ? -7.464 -7.637 18.175 1.00 68.56 181 ASN A O 1
ATOM 1541 N N . ARG A 1 182 ? -6.315 -9.411 17.406 1.00 69.31 182 ARG A N 1
ATOM 1542 C CA . ARG A 1 182 ? -5.175 -9.283 18.337 1.00 69.31 182 ARG A CA 1
ATOM 1543 C C . ARG A 1 182 ? -4.378 -7.991 18.140 1.00 69.31 182 ARG A C 1
ATOM 1545 O O . ARG A 1 182 ? -4.015 -7.364 19.131 1.00 69.31 182 ARG A O 1
ATOM 1552 N N . MET A 1 183 ? -4.162 -7.564 16.895 1.00 74.94 183 MET A N 1
ATOM 1553 C CA . MET A 1 183 ? -3.457 -6.316 16.584 1.00 74.94 183 MET A CA 1
ATOM 1554 C C . MET A 1 183 ? -4.241 -5.104 17.093 1.00 74.94 183 MET A C 1
ATOM 1556 O O . MET A 1 183 ? -3.676 -4.208 17.715 1.00 74.94 183 MET A O 1
ATOM 1560 N N . MET A 1 184 ? -5.568 -5.109 16.925 1.00 73.06 184 MET A N 1
ATOM 1561 C CA . MET A 1 184 ? -6.429 -4.068 17.497 1.00 73.06 184 MET A CA 1
ATOM 1562 C C . MET A 1 184 ? -6.318 -4.008 19.023 1.00 73.06 184 MET A C 1
ATOM 1564 O O . MET A 1 184 ? -6.211 -2.914 19.569 1.00 73.06 184 MET A O 1
ATOM 1568 N N . LYS A 1 185 ? -6.317 -5.158 19.714 1.00 71.19 185 LYS A N 1
ATOM 1569 C CA . LYS A 1 185 ? -6.142 -5.202 21.178 1.00 71.19 185 LYS A CA 1
ATOM 1570 C C . LYS A 1 185 ? -4.807 -4.595 21.601 1.00 71.19 185 LYS A C 1
ATOM 1572 O O . LYS A 1 185 ? -4.796 -3.734 22.474 1.00 71.19 185 LYS A O 1
ATOM 1577 N N . LEU A 1 186 ? -3.716 -4.979 20.937 1.00 77.75 186 LEU A N 1
ATOM 1578 C CA . LEU A 1 186 ? -2.387 -4.431 21.206 1.00 77.75 186 LEU A CA 1
ATOM 1579 C C . LEU A 1 186 ? -2.353 -2.908 21.012 1.00 77.75 186 LEU A C 1
ATOM 1581 O O . LEU A 1 186 ? -1.874 -2.186 21.882 1.00 77.75 186 LEU A O 1
ATOM 1585 N N . LEU A 1 187 ? -2.905 -2.403 19.904 1.00 78.69 187 LEU A N 1
ATOM 1586 C CA . LEU A 1 187 ? -2.968 -0.964 19.641 1.00 78.69 187 LEU A CA 1
ATOM 1587 C C . LEU A 1 187 ? -3.789 -0.224 20.707 1.00 78.69 187 LEU A C 1
ATOM 1589 O O . LEU A 1 187 ? -3.366 0.835 21.163 1.00 78.69 187 LEU A O 1
ATOM 1593 N N . VAL A 1 188 ? -4.923 -0.782 21.148 1.00 73.88 188 VAL A N 1
ATOM 1594 C CA . VAL A 1 188 ? -5.723 -0.225 22.256 1.00 73.88 188 VAL A CA 1
ATOM 1595 C C . VAL A 1 188 ? -4.923 -0.180 23.555 1.00 73.88 188 VAL A C 1
ATOM 1597 O O . VAL A 1 188 ? -4.953 0.834 24.249 1.00 73.88 188 VAL A O 1
ATOM 1600 N N . GLU A 1 189 ? -4.178 -1.231 23.886 1.00 75.44 189 GLU A N 1
ATOM 1601 C CA . GLU A 1 189 ? -3.343 -1.250 25.089 1.00 75.44 189 GLU A CA 1
ATOM 1602 C C . GLU A 1 189 ? -2.220 -0.208 25.037 1.00 75.44 189 GLU A C 1
ATOM 1604 O O . GLU A 1 189 ? -2.004 0.498 26.023 1.00 75.44 189 GLU A O 1
ATOM 1609 N N . ILE A 1 190 ? -1.545 -0.060 23.892 1.00 75.62 190 ILE A N 1
ATOM 1610 C CA . ILE A 1 190 ? -0.513 0.969 23.674 1.00 75.62 190 ILE A CA 1
ATOM 1611 C C . ILE A 1 190 ? -1.109 2.370 23.861 1.00 75.62 190 ILE A C 1
ATOM 1613 O O . ILE A 1 190 ? -0.527 3.206 24.555 1.00 75.62 190 ILE A O 1
ATOM 1617 N N . ILE A 1 191 ? -2.293 2.611 23.287 1.00 70.88 191 ILE A N 1
ATOM 1618 C CA . ILE A 1 191 ? -3.044 3.863 23.437 1.00 70.88 191 ILE A CA 1
ATOM 1619 C C . ILE A 1 191 ? -3.370 4.131 24.912 1.00 70.88 191 ILE A C 1
ATOM 1621 O O . ILE A 1 191 ? -3.121 5.234 25.397 1.00 70.88 191 ILE A O 1
ATOM 1625 N N . ASN A 1 192 ? -3.929 3.145 25.619 1.00 71.19 192 ASN A N 1
ATOM 1626 C CA . ASN A 1 192 ? -4.391 3.295 27.002 1.00 71.19 192 ASN A CA 1
ATOM 1627 C C . ASN A 1 192 ? -3.235 3.506 27.985 1.00 71.19 192 ASN A C 1
ATOM 1629 O O . ASN A 1 192 ? -3.388 4.233 28.961 1.00 71.19 192 ASN A O 1
ATOM 1633 N N . LYS A 1 193 ? -2.066 2.915 27.715 1.00 76.62 193 LYS A N 1
ATOM 1634 C CA . LYS A 1 193 ? -0.850 3.103 28.521 1.00 76.62 193 LYS A CA 1
ATOM 1635 C C . LYS A 1 193 ? -0.162 4.454 28.283 1.00 76.62 193 LYS A C 1
ATOM 1637 O O . LYS A 1 193 ? 0.848 4.730 28.921 1.00 76.62 193 LYS A O 1
ATOM 1642 N N . GLY A 1 194 ? -0.675 5.293 27.378 1.00 61.91 194 GLY A N 1
ATOM 1643 C CA . GLY A 1 194 ? -0.120 6.623 27.112 1.00 61.91 194 GLY A CA 1
ATOM 1644 C C . GLY A 1 194 ? 1.272 6.597 26.476 1.00 61.91 194 GLY A C 1
ATOM 1645 O O . GLY A 1 194 ? 2.001 7.587 26.558 1.00 61.91 194 GLY A O 1
ATOM 1646 N N . VAL A 1 195 ? 1.658 5.481 25.845 1.00 65.12 195 VAL A N 1
ATOM 1647 C CA . VAL A 1 195 ? 2.957 5.361 25.178 1.00 65.12 195 VAL A CA 1
ATOM 1648 C C . VAL A 1 195 ? 2.982 6.339 24.006 1.00 65.12 195 VAL A C 1
ATOM 1650 O O . VAL A 1 195 ? 2.249 6.185 23.027 1.00 65.12 195 VAL A O 1
ATOM 1653 N N . LYS A 1 196 ? 3.827 7.371 24.103 1.00 55.53 196 LYS A N 1
ATOM 1654 C CA . LYS A 1 196 ? 4.095 8.268 22.979 1.00 55.53 196 LYS A CA 1
ATOM 1655 C C . LYS A 1 196 ? 4.825 7.465 21.909 1.00 55.53 196 LYS A C 1
ATOM 1657 O O . LYS A 1 196 ? 5.967 7.065 22.107 1.00 55.53 196 LYS A O 1
ATOM 1662 N N . ILE A 1 197 ? 4.155 7.226 20.786 1.00 55.06 197 ILE A N 1
ATOM 1663 C CA . ILE A 1 197 ? 4.773 6.604 19.614 1.00 55.06 197 ILE A CA 1
ATOM 1664 C C . ILE A 1 197 ? 5.887 7.555 19.143 1.00 55.06 197 ILE A C 1
ATOM 1666 O O . ILE A 1 197 ? 5.577 8.723 18.879 1.00 55.06 197 ILE A O 1
ATOM 1670 N N . PRO A 1 198 ? 7.163 7.121 19.084 1.00 46.44 198 PRO A N 1
ATOM 1671 C CA . PRO A 1 198 ? 8.260 7.966 18.630 1.00 46.44 198 PRO A CA 1
ATOM 1672 C C . PRO A 1 198 ? 7.939 8.505 17.239 1.00 46.44 198 PRO A C 1
ATOM 1674 O O . PRO A 1 198 ? 7.684 7.752 16.302 1.00 46.44 198 PRO A O 1
ATOM 1677 N N . THR A 1 199 ? 7.886 9.827 17.126 1.00 42.19 199 THR A N 1
ATOM 1678 C CA . THR A 1 199 ? 7.578 10.518 15.875 1.00 42.19 199 THR A CA 1
ATOM 1679 C C . THR A 1 199 ? 8.890 10.893 15.203 1.00 42.19 199 THR A C 1
ATOM 1681 O O . THR A 1 199 ? 9.331 12.032 15.296 1.00 42.19 199 THR A O 1
ATOM 1684 N N . GLY A 1 200 ? 9.533 9.896 14.591 1.00 35.81 200 GLY A N 1
ATOM 1685 C CA . GLY A 1 200 ? 10.590 10.129 13.603 1.00 35.81 200 GLY A CA 1
ATOM 1686 C C . GLY A 1 200 ? 10.047 10.788 12.338 1.00 35.81 200 GLY A C 1
ATOM 1687 O O . GLY A 1 200 ? 8.880 10.507 11.957 1.00 35.81 200 GLY A O 1
#

=== Feature glossary ===
Feature key, reading from the visual/contextual features back to the raw sequence:

Rendered structure images. Six rendered views show the 3D structure from the faces of a cube — i.e. along ±x, ±y, ±z. Rendering representation is drawn randomly per protein from cartoon (secondary-structure ribbons), sticks (backbone bonds), or molecular surface; coloring is either N→C rainbow (blue at the N-terminus through red at the C-terminus) or one color per chain.

Contact-map, Ramachandran, and PAE plots. The contact map is a binary N×N matrix image: pixel (i, j) is dark where Cα_i and Cα_j are within 8 Å and |i−j|>4. Because the |i−j|>4 filter removes local helical contacts, off-diagonal stripes parallel to the main diagonal indicate parallel β-sheets; stripes perpendicular to it indicate antiparallel β-sheets. The Ramachandran plot scatters every residue's (φ, ψ) pair against the sterically allowed regions. The PAE heatmap renders the predicted-aligned-error matrix.

InterPro / GO / CATH / organism. Database cross-references. InterPro integrates a dozen domain/family signature databases into unified entries with residue-range hits. GO terms attach function/process/location labels with evidence codes. CATH codes position the fold in a four-level structural taxonomy. Organism is the NCBI-taxonomy species name.

Nearest PDB structures. The Foldseek neighbor list gives the closest experimentally determined structures in the PDB, ranked by structural alignment. TM-score near 1 means near-identical fold; near 0.3 means only rough topology match. This is how one finds what a novel AlphaFold prediction most resembles in the solved-structure universe.

Predicted aligned error. PAE(i, j) answers: if I align the predicted and true structures on residue i, how far off (in Å) do I expect residue j to be? A block-diagonal PAE matrix with low values on the blocks and high values off-diagonal is the signature of a multi-domain protein with confidently predicted domains but uncertain inter-domain orientation.

Solvent-accessible surface area. Accessible surface area quantifies burial. A residue with SASA near zero is packed into the hydrophobic core; one with SASA >100 Å² sits on the surface. Computed here via the Shrake–Rupley numerical algorithm with a 1.4 Å probe.

B-factor. B-factor (Debye–Waller factor) reflects atomic displacement in the crystal lattice. It is an experimental observable (units Å²), not a prediction; low values mean the atom is pinned down, high values mean it moves or is heterogeneous across the crystal.

pLDDT. For AlphaFold models, the B-factor field carries pLDDT — the model's own estimate of local accuracy on a 0–100 scale. Regions with pLDDT<50 should be treated as essentially unmodeled; they often correspond to intrinsically disordered segments.

Backbone torsions (φ/ψ). φ (phi) and ψ (psi) are the two rotatable backbone dihedrals per residue: φ is the C(i-1)–N–Cα–C torsion, ψ is the N–Cα–C–N(i+1) torsion, both in degrees on (−180°, 180°]. α-helical residues cluster near (−60°, −45°); β-strand residues near (−120°, +130°). A Ramachandran plot is simply a scatter of (φ, ψ) for every residue.

Radius of gyration, Cα contacts, bounding box. Radius of gyration (Rg) is the root-mean-square distance of Cα atoms from their centroid — a single number for overall size and compactness. A globular domain of N residues has Rg ≈ 2.2·N^0.38 Å; an extended or disordered chain has a much larger Rg. The Cα contact count is the number of residue pairs whose Cα atoms are within 8 Å and are more than four positions apart in sequence — a standard proxy for tertiary packing density. The bounding box is the smallest axis-aligned box enclosing all Cα atoms.

Secondary structure (3-state, P-SEA). Three-state secondary structure (P-SEA) collapses the eight DSSP classes into helix (a), strand (b), and coil (c). P-SEA assigns these from Cα geometry alone — distances and angles — without requiring backbone oxygens, so it works on any Cα trace.

Secondary structure (8-state, DSSP). DSSP 8-state secondary structure assigns each residue one of H (α-helix), G (3₁₀-helix), I (π-helix), E (extended β-strand), B (isolated β-bridge), T (hydrogen-bonded turn), S (bend), or '-' (coil). The assignment is computed from backbone hydrogen-bond geometry via the Kabsch–Sander algorithm.

Foldseek 3Di. A 3Di character summarizes, for each residue, the relative orientation of the Cα frame of its nearest spatial neighbor. Because it encodes fold topology rather than chemistry, 3Di alignments detect remote structural similarity that sequence alignment misses.

mmCIF coordinates. The mmCIF block holds the 3D Cartesian coordinates of each backbone atom (N, Cα, C, O) in ångströms. mmCIF is the PDB's canonical archive format — a tagged-loop text representation of the atomic model.

Sequence. Sequence gives the chain of amino acids in standard one-letter code (A=alanine, C=cysteine, …, Y=tyrosine), read N→C. It is the only feature that is directly encoded by the gene; all structural features are derived from the folded form of this sequence.